Protein AF-A0A7W1RAC3-F1 (afdb_monomer_lite)

Sequence (225 aa):
MAVAISLVVLAVIAAHAQGAPVVGAPPAGDSVAPLVIEGLESGDVFGLGRSVEIRGHVEHGAISFGGDVIVVGRVEGDVATIGGSVIQREGSFIGGDVIVIGGAYHHGKRAPGRNPSSTTLMIAGYEQELREVMRDPSTLLTPRWSLLYVGMRILAVLFWFIVSLALTAATPGAVSRAAARLQLTNVRVAVIGFLSAIVVAFGVPLSLRVLPTMVSVLVVITAVL

pLDDT: mean 76.57, std 17.25, range [30.05, 96.31]

Structure (mmCIF, N/CA/C/O backbone):
data_AF-A0A7W1RAC3-F1
#
_entry.id   AF-A0A7W1RAC3-F1
#
loop_
_atom_site.group_PDB
_atom_site.id
_atom_site.type_symbol
_atom_site.label_atom_id
_atom_site.label_alt_id
_atom_site.label_comp_id
_atom_site.label_asym_id
_atom_site.label_entity_id
_atom_site.label_seq_id
_atom_site.pdbx_PDB_ins_code
_atom_site.Cartn_x
_atom_site.Cartn_y
_atom_site.Cartn_z
_atom_site.occupancy
_atom_site.B_iso_or_equiv
_atom_site.auth_seq_id
_atom_site.auth_comp_id
_atom_site.auth_asym_id
_atom_site.auth_atom_id
_atom_site.pdbx_PDB_model_num
ATOM 1 N N . MET A 1 1 ? 17.098 17.388 -37.884 1.00 41.28 1 MET A N 1
ATOM 2 C CA . MET A 1 1 ? 15.774 16.938 -38.375 1.00 41.28 1 MET A CA 1
ATOM 3 C C . MET A 1 1 ? 15.249 15.719 -37.610 1.00 41.28 1 MET A C 1
ATOM 5 O O . MET A 1 1 ? 14.170 15.819 -37.053 1.00 41.28 1 MET A O 1
ATOM 9 N N . ALA A 1 2 ? 16.012 14.625 -37.470 1.00 36.56 2 ALA A N 1
ATOM 10 C CA . ALA A 1 2 ? 15.581 13.432 -36.715 1.00 36.56 2 ALA A CA 1
ATOM 11 C C . ALA A 1 2 ? 15.277 13.687 -35.220 1.00 36.56 2 ALA A C 1
ATOM 13 O O . ALA A 1 2 ? 14.277 13.199 -34.711 1.00 36.56 2 ALA A O 1
ATOM 14 N N . VAL A 1 3 ? 16.071 14.523 -34.539 1.00 44.12 3 VAL A N 1
ATOM 15 C CA . VAL A 1 3 ? 15.837 14.896 -33.124 1.00 44.12 3 VAL A CA 1
ATOM 16 C C . VAL A 1 3 ? 14.529 15.675 -32.942 1.00 44.12 3 VAL A C 1
ATOM 18 O O . VAL A 1 3 ? 13.805 15.451 -31.978 1.00 44.12 3 VAL A O 1
ATOM 21 N N . ALA A 1 4 ? 14.190 16.543 -33.899 1.00 33.84 4 ALA A N 1
ATOM 22 C CA . ALA A 1 4 ? 12.943 17.304 -33.874 1.00 33.84 4 ALA A CA 1
ATOM 23 C C . ALA A 1 4 ? 11.725 16.392 -34.091 1.00 33.84 4 ALA A C 1
ATOM 25 O O . ALA A 1 4 ? 10.717 16.554 -33.417 1.00 33.84 4 ALA A O 1
ATOM 26 N N . ILE A 1 5 ? 11.841 15.387 -34.965 1.00 45.09 5 ILE A N 1
ATOM 27 C CA . ILE A 1 5 ? 10.775 14.404 -35.204 1.00 45.09 5 ILE A CA 1
ATOM 28 C C . ILE A 1 5 ? 10.587 13.498 -33.976 1.00 45.09 5 ILE A C 1
ATOM 30 O O . ILE A 1 5 ? 9.452 13.277 -33.565 1.00 45.09 5 ILE A O 1
ATOM 34 N N . SER A 1 6 ? 11.667 13.050 -33.326 1.00 41.75 6 SER A N 1
ATOM 35 C CA . SER A 1 6 ? 11.572 12.280 -32.075 1.00 41.75 6 SER A CA 1
ATOM 36 C C . SER A 1 6 ? 10.957 13.085 -30.926 1.00 41.75 6 SER A C 1
ATOM 38 O O . SER A 1 6 ? 10.161 12.536 -30.172 1.00 41.75 6 SER A O 1
ATOM 40 N N . LEU A 1 7 ? 11.264 14.384 -30.811 1.00 46.06 7 LEU A N 1
ATOM 41 C CA . LEU A 1 7 ? 10.634 15.275 -29.826 1.00 46.06 7 LEU A CA 1
ATOM 42 C C . LEU A 1 7 ? 9.144 15.494 -30.108 1.00 46.06 7 LEU A C 1
ATOM 44 O O . LEU A 1 7 ? 8.347 15.511 -29.175 1.00 46.06 7 LEU A O 1
ATOM 48 N N . VAL A 1 8 ? 8.755 15.607 -31.380 1.00 46.81 8 VAL A N 1
ATOM 49 C CA . VAL A 1 8 ? 7.348 15.751 -31.783 1.00 46.81 8 VAL A CA 1
ATOM 50 C C . VAL A 1 8 ? 6.562 14.466 -31.520 1.00 46.81 8 VAL A C 1
ATOM 52 O O . VAL A 1 8 ? 5.453 14.535 -31.005 1.00 46.81 8 VAL A O 1
ATOM 55 N N . VAL A 1 9 ? 7.135 13.287 -31.781 1.00 49.06 9 VAL A N 1
ATOM 56 C CA . VAL A 1 9 ? 6.484 12.003 -31.464 1.00 49.06 9 VAL A CA 1
ATOM 57 C C . VAL A 1 9 ? 6.344 11.815 -29.949 1.00 49.06 9 VAL A C 1
ATOM 59 O O . VAL A 1 9 ? 5.281 11.402 -29.488 1.00 49.06 9 VAL A O 1
ATOM 62 N N . LEU A 1 10 ? 7.357 12.195 -29.161 1.00 46.56 10 LEU A N 1
ATOM 63 C CA . LEU A 1 10 ? 7.271 12.182 -27.696 1.00 46.56 10 LEU A CA 1
ATOM 64 C C . LEU A 1 10 ? 6.185 13.148 -27.184 1.00 46.56 10 LEU A C 1
ATOM 66 O O . LEU A 1 10 ? 5.427 12.802 -26.281 1.00 46.56 10 LEU A O 1
ATOM 70 N N . ALA A 1 11 ? 6.072 14.331 -27.796 1.00 45.25 11 ALA A N 1
ATOM 71 C CA . ALA A 1 11 ? 5.064 15.332 -27.456 1.00 45.25 11 ALA A CA 1
ATOM 72 C C . ALA A 1 11 ? 3.639 14.900 -27.841 1.00 45.25 11 ALA A C 1
ATOM 74 O O . ALA A 1 11 ? 2.708 15.161 -27.087 1.00 45.25 11 ALA A O 1
ATOM 75 N N . VAL A 1 12 ? 3.453 14.201 -28.965 1.00 49.72 12 VAL A N 1
ATOM 76 C CA . VAL A 1 12 ? 2.140 13.683 -29.396 1.00 49.72 12 VAL A CA 1
ATOM 77 C C . VAL A 1 12 ? 1.684 12.516 -28.515 1.00 49.72 12 VAL A C 1
ATOM 79 O O . VAL A 1 12 ? 0.514 12.458 -28.147 1.00 49.72 12 VAL A O 1
ATOM 82 N N . ILE A 1 13 ? 2.598 11.633 -28.096 1.00 53.19 13 ILE A N 1
ATOM 83 C CA . ILE A 1 13 ? 2.292 10.569 -27.123 1.00 53.19 13 ILE A CA 1
ATOM 84 C C . ILE A 1 13 ? 1.941 11.180 -25.757 1.00 53.19 13 ILE A C 1
ATOM 86 O O . ILE A 1 13 ? 0.960 10.771 -25.137 1.00 53.19 13 ILE A O 1
ATOM 90 N N . ALA A 1 14 ? 2.679 12.206 -25.317 1.00 45.00 14 ALA A N 1
ATOM 91 C CA . ALA A 1 14 ? 2.365 12.941 -24.094 1.00 45.00 14 ALA A CA 1
ATOM 92 C C . ALA A 1 14 ? 1.013 13.674 -24.183 1.00 45.00 14 ALA A C 1
ATOM 94 O O . ALA A 1 14 ? 0.260 13.662 -23.215 1.00 45.00 14 ALA A O 1
ATOM 95 N N . ALA A 1 15 ? 0.670 14.256 -25.336 1.00 41.03 15 ALA A N 1
ATOM 96 C CA . ALA A 1 15 ? -0.596 14.955 -25.555 1.00 41.03 15 ALA A CA 1
ATOM 97 C C . ALA A 1 15 ? -1.799 14.001 -25.674 1.00 41.03 15 ALA A C 1
ATOM 99 O O . ALA A 1 15 ? -2.894 14.334 -25.230 1.00 41.03 15 ALA A O 1
ATOM 100 N N . HIS A 1 16 ? -1.623 12.795 -26.221 1.00 44.03 16 HIS A N 1
ATOM 101 C CA . HIS A 1 16 ? -2.683 11.779 -26.246 1.00 44.03 16 HIS A CA 1
ATOM 102 C C . HIS A 1 16 ? -2.891 11.085 -24.894 1.00 44.03 16 HIS A C 1
ATOM 104 O O . HIS A 1 16 ? -3.993 10.615 -24.624 1.00 44.03 16 HIS A O 1
ATOM 110 N N . ALA A 1 17 ? -1.893 11.097 -24.006 1.00 40.22 17 ALA A N 1
ATOM 111 C CA . ALA A 1 17 ? -2.070 10.707 -22.606 1.00 40.22 17 ALA A CA 1
ATOM 112 C C . ALA A 1 17 ? -2.798 11.777 -21.757 1.00 40.22 17 ALA A C 1
ATOM 114 O O . ALA A 1 17 ? -3.256 11.472 -20.661 1.00 40.22 17 ALA A O 1
ATOM 115 N N . GLN A 1 18 ? -2.935 13.016 -22.254 1.00 40.88 18 GLN A N 1
ATOM 116 C CA . GLN A 1 18 ? -3.565 14.150 -21.551 1.00 40.88 18 GLN A CA 1
ATOM 117 C C . GLN A 1 18 ? -5.089 14.258 -21.767 1.00 40.88 18 GLN A C 1
ATOM 119 O O . GLN A 1 18 ? -5.714 15.226 -21.341 1.00 40.88 18 GLN A O 1
ATOM 124 N N . GLY A 1 19 ? -5.719 13.268 -22.402 1.00 30.05 19 GLY A N 1
ATOM 125 C CA . GLY A 1 19 ? -7.145 13.273 -22.743 1.00 30.05 19 GLY A CA 1
ATOM 126 C C . GLY A 1 19 ? -8.114 12.878 -21.623 1.00 30.05 19 GLY A C 1
ATOM 127 O O . GLY A 1 19 ? -9.149 12.292 -21.927 1.00 30.05 19 GLY A O 1
ATOM 128 N N . ALA A 1 20 ? -7.817 13.162 -20.355 1.00 31.88 20 ALA A N 1
ATOM 129 C CA . ALA A 1 20 ? -8.815 13.081 -19.290 1.00 31.88 20 ALA A CA 1
ATOM 130 C C . ALA A 1 20 ? -8.660 14.293 -18.360 1.00 31.88 20 ALA A C 1
ATOM 132 O O . ALA A 1 20 ? -7.638 14.407 -17.679 1.00 31.88 20 ALA A O 1
ATOM 133 N N . PRO A 1 21 ? -9.634 15.220 -18.324 1.00 30.06 21 PRO A N 1
ATOM 134 C CA . PRO A 1 21 ? -9.617 16.289 -17.346 1.00 30.06 21 PRO A CA 1
ATOM 135 C C . PRO A 1 21 ? -9.780 15.645 -15.970 1.00 30.06 21 PRO A C 1
ATOM 137 O O . PRO A 1 21 ? -10.838 15.104 -15.649 1.00 30.06 21 PRO A O 1
ATOM 140 N N . VAL A 1 22 ? -8.729 15.699 -15.150 1.00 41.06 22 VAL A N 1
ATOM 141 C CA . VAL A 1 22 ? -8.849 15.462 -13.711 1.00 41.06 22 VAL A CA 1
ATOM 142 C C . VAL A 1 22 ? -9.600 16.667 -13.158 1.00 41.06 22 VAL A C 1
ATOM 144 O O . VAL A 1 22 ? -9.018 17.663 -12.733 1.00 41.06 22 VAL A O 1
ATOM 147 N N . VAL A 1 23 ? -10.928 16.600 -13.260 1.00 34.97 23 VAL A N 1
ATOM 148 C CA . VAL A 1 23 ? -11.839 17.367 -12.417 1.00 34.97 23 VAL A CA 1
ATOM 149 C C . VAL A 1 23 ? -11.353 17.132 -10.997 1.00 34.97 23 VAL A C 1
ATOM 151 O O . VAL A 1 23 ? -11.233 15.978 -10.587 1.00 34.97 23 VAL A O 1
ATOM 154 N N . GLY A 1 24 ? -10.991 18.210 -10.298 1.00 37.38 24 GLY A N 1
ATOM 155 C CA . GLY A 1 24 ? -10.531 18.141 -8.919 1.00 37.38 24 GLY A CA 1
ATOM 156 C C . GLY A 1 24 ? -11.479 17.257 -8.123 1.00 37.38 24 GLY A C 1
ATOM 157 O O . GLY A 1 24 ? -12.641 17.613 -7.927 1.00 37.38 24 GLY A O 1
ATOM 158 N N . ALA A 1 25 ? -10.991 16.078 -7.738 1.00 35.12 25 ALA A N 1
ATOM 159 C CA . ALA A 1 25 ? -11.719 15.211 -6.842 1.00 35.12 25 ALA A CA 1
ATOM 160 C C . ALA A 1 25 ? -11.952 16.021 -5.558 1.00 35.12 25 ALA A C 1
ATOM 162 O O . ALA A 1 25 ? -10.992 16.590 -5.022 1.00 35.12 25 ALA A O 1
ATOM 163 N N . PRO A 1 26 ? -13.201 16.129 -5.075 1.00 33.72 26 PRO A N 1
ATOM 164 C CA . PRO A 1 26 ? -13.456 16.658 -3.746 1.00 33.72 26 PRO A CA 1
ATOM 165 C C . PRO A 1 26 ? -12.594 15.884 -2.740 1.00 33.72 26 PRO A C 1
ATOM 167 O O . PRO A 1 26 ? -12.278 14.719 -3.004 1.00 33.72 26 PRO A O 1
ATOM 170 N N . PRO A 1 27 ? -12.217 16.479 -1.595 1.00 38.72 27 PRO A N 1
ATOM 171 C CA . PRO A 1 27 ? -11.563 15.723 -0.534 1.00 38.72 27 PRO A CA 1
ATOM 172 C C . PRO A 1 27 ? -12.410 14.477 -0.261 1.00 38.72 27 PRO A C 1
ATOM 174 O O . PRO A 1 27 ? -13.573 14.601 0.118 1.00 38.72 27 PRO A O 1
ATOM 177 N N . ALA A 1 28 ? -11.861 13.292 -0.541 1.00 43.78 28 ALA A N 1
ATOM 178 C CA . ALA A 1 28 ? -12.559 12.018 -0.413 1.00 43.78 28 ALA A CA 1
ATOM 179 C C . ALA A 1 28 ? -12.687 11.644 1.074 1.00 43.78 28 ALA A C 1
ATOM 181 O O . ALA A 1 28 ? -12.043 10.722 1.576 1.00 43.78 28 ALA A O 1
ATOM 182 N N . GLY A 1 29 ? -13.493 12.425 1.789 1.00 46.75 29 GLY A N 1
ATOM 183 C CA . GLY A 1 29 ? -14.220 11.979 2.962 1.00 46.75 29 GLY A CA 1
ATOM 184 C C . GLY A 1 29 ? -15.492 11.252 2.517 1.00 46.75 29 GLY A C 1
ATOM 185 O O . GLY A 1 29 ? -16.150 11.662 1.564 1.00 46.75 29 GLY A O 1
ATOM 186 N N . ASP A 1 30 ? -15.825 10.176 3.224 1.00 51.09 30 ASP A N 1
ATOM 187 C CA . ASP A 1 30 ? -17.203 9.709 3.437 1.00 51.09 30 ASP A CA 1
ATOM 188 C C . ASP A 1 30 ? -18.009 9.056 2.293 1.00 51.09 30 ASP A C 1
ATOM 190 O O . ASP A 1 30 ? -19.234 9.003 2.380 1.00 51.09 30 ASP A O 1
ATOM 194 N N . SER A 1 31 ? -17.408 8.480 1.246 1.00 54.09 31 SER A N 1
ATOM 195 C CA . SER A 1 31 ? -18.207 7.859 0.164 1.00 54.09 31 SER A CA 1
ATOM 196 C C . SER A 1 31 ? -18.603 6.385 0.366 1.00 54.09 31 SER A C 1
ATOM 198 O O . SER A 1 31 ? -19.447 5.887 -0.381 1.00 54.09 31 SER A O 1
ATOM 200 N N . VAL A 1 32 ? -18.071 5.679 1.372 1.00 65.75 32 VAL A N 1
ATOM 201 C CA . VAL A 1 32 ? -18.482 4.298 1.699 1.00 65.75 32 VAL A CA 1
ATOM 202 C C . VAL A 1 32 ? -18.981 4.240 3.136 1.00 65.75 32 VAL A C 1
ATOM 204 O O . VAL A 1 32 ? -18.243 4.561 4.066 1.00 65.75 32 VAL A O 1
ATOM 207 N N . ALA A 1 33 ? -20.238 3.822 3.309 1.00 78.62 33 ALA A N 1
ATOM 208 C CA . ALA A 1 33 ? -20.842 3.683 4.627 1.00 78.62 33 ALA A CA 1
ATOM 209 C C . ALA A 1 33 ? -20.012 2.725 5.507 1.00 78.62 33 ALA A C 1
ATOM 211 O O . ALA A 1 33 ? -19.578 1.671 5.019 1.00 78.62 33 ALA A O 1
ATOM 212 N N . PRO A 1 34 ? -19.785 3.074 6.786 1.00 82.56 34 PRO A N 1
ATOM 213 C CA . PRO A 1 34 ? -19.039 2.221 7.696 1.00 82.56 34 PRO A CA 1
ATOM 214 C C . PRO A 1 34 ? -19.756 0.880 7.889 1.00 82.56 34 PRO A C 1
ATOM 216 O O . PRO A 1 34 ? -20.985 0.803 7.883 1.00 82.56 34 PRO A O 1
ATOM 219 N N . LEU A 1 35 ? -18.980 -0.189 8.067 1.00 86.44 35 LEU A N 1
ATOM 220 C CA . LEU A 1 35 ? -19.503 -1.479 8.504 1.00 86.44 35 LEU A CA 1
ATOM 221 C C . LEU A 1 35 ? -19.881 -1.361 9.982 1.00 86.44 35 LEU A C 1
ATOM 223 O O . LEU A 1 35 ? -18.994 -1.286 10.829 1.00 86.44 35 LEU A O 1
ATOM 227 N N . VAL A 1 36 ? -21.179 -1.319 10.281 1.00 91.06 36 VAL A N 1
ATOM 228 C CA . VAL A 1 36 ? -21.678 -1.157 11.652 1.00 91.06 36 VAL A CA 1
ATOM 229 C C . VAL A 1 36 ? -21.997 -2.519 12.267 1.00 91.06 36 VAL A C 1
ATOM 231 O O . VAL A 1 36 ? -22.795 -3.275 11.718 1.00 91.06 36 VAL A O 1
ATOM 234 N N . ILE A 1 37 ? -21.404 -2.804 13.426 1.00 91.25 37 ILE A N 1
ATOM 235 C CA . ILE A 1 37 ? -21.670 -3.995 14.238 1.00 91.25 37 ILE A CA 1
ATOM 236 C C . ILE A 1 37 ? -22.464 -3.580 15.478 1.00 91.25 37 ILE A C 1
ATOM 238 O O . ILE A 1 37 ? -21.917 -2.950 16.385 1.00 91.25 37 ILE A O 1
ATOM 242 N N . GLU A 1 38 ? -23.756 -3.911 15.527 1.00 87.75 38 GLU A N 1
ATOM 243 C CA . GLU A 1 38 ? -24.643 -3.528 16.643 1.00 87.75 38 GLU A CA 1
ATOM 244 C C . GLU A 1 38 ? -24.829 -4.629 17.701 1.00 87.75 38 GLU A C 1
ATOM 246 O O . GLU A 1 38 ? -25.167 -4.322 18.843 1.00 87.75 38 GLU A O 1
ATOM 251 N N . GLY A 1 39 ? -24.592 -5.896 17.344 1.00 84.81 39 GLY A N 1
ATOM 252 C CA . GLY A 1 39 ? -24.858 -7.066 18.188 1.00 84.81 39 GLY A CA 1
ATOM 253 C C . GLY A 1 39 ? -23.619 -7.704 18.822 1.00 84.81 39 GLY A C 1
ATOM 254 O O . GLY A 1 39 ? -22.560 -7.086 18.925 1.00 84.81 39 GLY A O 1
ATOM 255 N N . LEU A 1 40 ? -23.785 -8.952 19.266 1.00 83.19 40 LEU A N 1
ATOM 256 C CA . LEU A 1 40 ? -22.687 -9.817 19.691 1.00 83.19 40 LEU A CA 1
ATOM 257 C C . LEU A 1 40 ? -22.096 -10.514 18.461 1.00 83.19 40 LEU A C 1
ATOM 259 O O . LEU A 1 40 ? -22.806 -11.260 17.791 1.00 83.19 40 LEU A O 1
ATOM 263 N N . GLU A 1 41 ? -20.813 -10.294 18.204 1.00 89.06 41 GLU A N 1
ATOM 264 C CA . GLU A 1 41 ? -20.040 -11.005 17.189 1.00 89.06 41 GLU A CA 1
ATOM 265 C C . GLU A 1 41 ? -18.979 -11.870 17.867 1.00 89.06 41 GLU A C 1
ATOM 267 O O . GLU A 1 41 ? -18.079 -11.374 18.550 1.00 89.06 41 GLU A O 1
ATOM 272 N N . SER A 1 42 ? -19.083 -13.182 17.661 1.00 84.50 42 SER A N 1
ATOM 273 C CA . SER A 1 42 ? -18.136 -14.160 18.207 1.00 84.50 42 SER A CA 1
ATOM 274 C C . SER A 1 42 ? -16.870 -14.315 17.363 1.00 84.50 42 SER A C 1
ATOM 276 O O . SER A 1 42 ? -15.995 -15.085 17.734 1.00 84.50 42 SER A O 1
ATOM 278 N N . GLY A 1 43 ? -16.758 -13.632 16.222 1.00 86.94 43 GLY A N 1
ATOM 279 C CA . GLY A 1 43 ? -15.607 -13.715 15.318 1.00 86.94 43 GLY A CA 1
ATOM 280 C C . GLY A 1 43 ? -14.835 -12.403 15.187 1.00 86.94 43 GLY A C 1
ATOM 281 O O . GLY A 1 43 ? -15.200 -11.385 15.773 1.00 86.94 43 GLY A O 1
ATOM 282 N N . ASP A 1 44 ? -13.775 -12.439 14.380 1.00 88.56 44 ASP A N 1
ATOM 283 C CA . ASP A 1 44 ? -13.024 -11.248 13.986 1.00 88.56 44 ASP A CA 1
ATOM 284 C C . ASP A 1 44 ? -13.802 -10.411 12.960 1.00 88.56 44 ASP A C 1
ATOM 286 O O . ASP A 1 44 ? -14.371 -10.933 11.995 1.00 88.56 44 ASP A O 1
ATOM 290 N N . VAL A 1 45 ? -13.776 -9.090 13.130 1.00 90.50 45 VAL A N 1
ATOM 291 C CA . VAL A 1 45 ? -14.429 -8.142 12.220 1.00 90.50 45 VAL A CA 1
ATOM 292 C C . VAL A 1 45 ? -13.404 -7.547 11.256 1.00 90.50 45 VAL A C 1
ATOM 294 O O . VAL A 1 45 ? -12.429 -6.931 11.680 1.00 90.50 45 VAL A O 1
ATOM 297 N N . PHE A 1 46 ? -13.652 -7.667 9.949 1.00 90.56 46 PHE A N 1
ATOM 298 C CA . PHE A 1 46 ? -12.746 -7.176 8.904 1.00 90.56 46 PHE A CA 1
ATOM 299 C C . PHE A 1 46 ? -13.406 -6.108 8.020 1.00 90.56 46 PHE A C 1
ATOM 301 O O . PHE A 1 46 ? -14.416 -6.358 7.359 1.00 90.56 46 PHE A O 1
ATOM 308 N N . GLY A 1 47 ? -12.793 -4.924 7.951 1.00 86.44 47 GLY A N 1
ATOM 309 C CA . GLY A 1 47 ? -13.116 -3.863 6.995 1.00 86.44 47 GLY A CA 1
ATOM 310 C C . GLY A 1 47 ? -12.053 -3.756 5.904 1.00 86.44 47 GLY A C 1
ATOM 311 O O . GLY A 1 47 ? -10.876 -3.590 6.201 1.00 86.44 47 GLY A O 1
ATOM 312 N N . LEU A 1 48 ? -12.448 -3.829 4.631 1.00 84.31 48 LEU A N 1
ATOM 313 C CA . LEU A 1 48 ? -11.557 -3.599 3.488 1.00 84.31 48 LEU A CA 1
ATOM 314 C C . LEU A 1 48 ? -12.071 -2.405 2.681 1.00 84.31 48 LEU A C 1
ATOM 316 O O . LEU A 1 48 ? -13.210 -2.432 2.211 1.00 84.31 48 LEU A O 1
ATOM 320 N N . GLY A 1 49 ? -11.256 -1.356 2.557 1.00 79.31 49 GLY A N 1
ATOM 321 C CA . GLY A 1 49 ? -11.580 -0.121 1.834 1.00 79.31 49 GLY A CA 1
ATOM 322 C C . GLY A 1 49 ? -12.674 0.740 2.481 1.00 79.31 49 GLY A C 1
ATOM 323 O O . GLY A 1 49 ? -13.145 1.694 1.867 1.00 79.31 49 GLY A O 1
ATOM 324 N N . ARG A 1 50 ? -13.107 0.410 3.705 1.00 86.31 50 ARG A N 1
ATOM 325 C CA . ARG A 1 50 ? -14.161 1.114 4.452 1.00 86.31 50 ARG A CA 1
ATOM 326 C C . ARG A 1 50 ? -13.908 1.051 5.949 1.00 86.31 50 ARG A C 1
ATOM 328 O O . ARG A 1 50 ? -13.279 0.111 6.422 1.00 86.31 50 ARG A O 1
ATOM 335 N N . SER A 1 51 ? -14.431 2.030 6.677 1.00 91.25 51 SER A N 1
ATOM 336 C CA . SER A 1 51 ? -14.341 2.079 8.137 1.00 91.25 51 SER A CA 1
ATOM 337 C C . SER A 1 51 ? -15.237 1.024 8.803 1.00 91.25 51 SER A C 1
ATOM 339 O O . SER A 1 51 ? -16.255 0.619 8.239 1.00 91.25 51 SER A O 1
ATOM 341 N N . VAL A 1 52 ? -14.874 0.602 10.012 1.00 93.19 52 VAL A N 1
ATOM 342 C CA . VAL A 1 52 ? -15.631 -0.331 10.861 1.00 93.19 52 VAL A CA 1
ATOM 343 C C . VAL A 1 52 ? -16.094 0.416 12.108 1.00 93.19 52 VAL A C 1
ATOM 345 O O . VAL A 1 52 ? -15.280 1.033 12.787 1.00 93.19 52 VAL A O 1
ATOM 348 N N . GLU A 1 53 ? -17.384 0.367 12.427 1.00 95.31 53 GLU A N 1
ATOM 349 C CA . GLU A 1 53 ? -17.961 0.957 13.638 1.00 95.31 53 GLU A CA 1
ATOM 350 C C . GLU A 1 53 ? -18.558 -0.141 14.525 1.00 95.31 53 GLU A C 1
ATOM 352 O O . GLU A 1 53 ? -19.492 -0.836 14.137 1.00 95.31 53 GLU A O 1
ATOM 357 N N . ILE A 1 54 ? -18.039 -0.291 15.740 1.00 95.44 54 ILE A N 1
ATOM 358 C CA . ILE A 1 54 ? -18.441 -1.339 16.682 1.00 95.44 54 ILE A CA 1
ATOM 359 C C . ILE A 1 54 ? -19.278 -0.706 17.785 1.00 95.44 54 ILE A C 1
ATOM 361 O O . ILE A 1 54 ? -18.743 -0.035 18.669 1.00 95.44 54 ILE A O 1
ATOM 365 N N . ARG A 1 55 ? -20.592 -0.918 17.745 1.00 94.56 55 ARG A N 1
ATOM 366 C CA . ARG A 1 55 ? -21.553 -0.471 18.766 1.00 94.56 55 ARG A CA 1
ATOM 367 C C . ARG A 1 55 ? -21.892 -1.560 19.780 1.00 94.56 55 ARG A C 1
ATOM 369 O O . ARG A 1 55 ? -22.207 -1.231 20.919 1.00 94.56 55 ARG A O 1
ATOM 376 N N . GLY A 1 56 ? -21.807 -2.822 19.366 1.00 91.81 56 GLY A N 1
ATOM 377 C CA . GLY A 1 56 ? -22.090 -3.996 20.188 1.00 91.81 56 GLY A CA 1
ATOM 378 C C . GLY A 1 56 ? -20.865 -4.574 20.905 1.00 91.81 56 GLY A C 1
ATOM 379 O O . GLY A 1 56 ? -20.022 -3.837 21.427 1.00 91.81 56 GLY A O 1
ATOM 380 N N . HIS A 1 57 ? -20.783 -5.904 20.948 1.00 93.69 57 HIS A N 1
ATOM 381 C CA . HIS A 1 57 ? -19.706 -6.658 21.591 1.00 93.69 57 HIS A CA 1
ATOM 382 C C . HIS A 1 57 ? -18.996 -7.552 20.572 1.00 93.69 57 HIS A C 1
ATOM 384 O O . HIS A 1 57 ? -19.658 -8.302 19.863 1.00 93.69 57 HIS A O 1
ATOM 390 N N . VAL A 1 58 ? -17.668 -7.496 20.524 1.00 94.81 58 VAL A N 1
ATOM 391 C CA . VAL A 1 58 ? -16.823 -8.347 19.674 1.00 94.81 58 VAL A CA 1
ATOM 392 C C . VAL A 1 58 ? -15.888 -9.148 20.576 1.00 94.81 58 VAL A C 1
ATOM 394 O O . VAL A 1 58 ? -15.103 -8.560 21.320 1.00 94.81 58 VAL A O 1
ATOM 397 N N . GLU A 1 59 ? -15.982 -10.476 20.527 1.00 92.44 59 GLU A N 1
ATOM 398 C CA . GLU A 1 59 ? -15.220 -11.368 21.421 1.00 92.44 59 GLU A CA 1
ATOM 399 C C . GLU A 1 59 ? -13.742 -11.502 21.028 1.00 92.44 59 GLU A C 1
ATOM 401 O O . GLU A 1 59 ? -12.890 -11.710 21.888 1.00 92.44 59 GLU A O 1
ATOM 406 N N . HIS A 1 60 ? -13.431 -11.383 19.738 1.00 91.50 60 HIS A N 1
ATOM 407 C CA . HIS A 1 60 ? -12.063 -11.476 19.230 1.00 91.50 60 HIS A CA 1
ATOM 408 C C . HIS A 1 60 ? -11.549 -10.081 18.869 1.00 91.50 60 HIS A C 1
ATOM 410 O O . HIS A 1 60 ? -11.527 -9.205 19.728 1.00 91.50 60 HIS A O 1
ATOM 416 N N . GLY A 1 61 ? -11.129 -9.838 17.632 1.00 91.56 61 GLY A N 1
ATOM 417 C CA . GLY A 1 61 ? -10.564 -8.563 17.217 1.00 91.56 61 GLY A CA 1
ATOM 418 C C . GLY A 1 61 ? -11.364 -7.842 16.143 1.00 91.56 61 GLY A C 1
ATOM 419 O O . GLY A 1 61 ? -12.350 -8.330 15.588 1.00 91.56 61 GLY A O 1
ATOM 420 N N . ALA A 1 62 ? -10.895 -6.645 15.817 1.00 94.12 62 ALA A N 1
ATOM 421 C CA . ALA A 1 62 ? -11.374 -5.894 14.672 1.00 94.12 62 ALA A CA 1
ATOM 422 C C . ALA A 1 62 ? -10.212 -5.261 13.918 1.00 94.12 62 ALA A C 1
ATOM 424 O O . ALA A 1 62 ? -9.347 -4.612 14.506 1.00 94.12 62 ALA A O 1
ATOM 425 N N . ILE A 1 63 ? -10.215 -5.401 12.598 1.00 94.00 63 ILE A N 1
ATOM 426 C CA . ILE A 1 63 ? -9.201 -4.814 11.731 1.00 94.00 63 ILE A CA 1
ATOM 427 C C . ILE A 1 63 ? -9.829 -4.102 10.540 1.00 94.00 63 ILE A C 1
ATOM 429 O O . ILE A 1 63 ? -10.788 -4.581 9.935 1.00 94.00 63 ILE A O 1
ATOM 433 N N . SER A 1 64 ? -9.264 -2.952 10.183 1.00 91.44 64 SER A N 1
ATOM 434 C CA . SER A 1 64 ? -9.665 -2.199 8.997 1.00 91.44 64 SER A CA 1
ATOM 435 C C . SER A 1 64 ? -8.468 -1.825 8.122 1.00 91.44 64 SER A C 1
ATOM 437 O O . SER A 1 64 ? -7.487 -1.252 8.591 1.00 91.44 64 SER A O 1
ATOM 439 N N . PHE A 1 65 ? -8.567 -2.109 6.827 1.00 88.62 65 PHE A N 1
ATOM 440 C CA . PHE A 1 65 ? -7.589 -1.745 5.806 1.00 88.62 65 PHE A CA 1
ATOM 441 C C . PHE A 1 65 ? -8.138 -0.592 4.962 1.00 88.62 65 PHE A C 1
ATOM 443 O O . PHE A 1 65 ? -9.178 -0.724 4.317 1.00 88.62 65 PHE A O 1
ATOM 450 N N . GLY A 1 66 ? -7.448 0.546 4.964 1.00 82.38 66 GLY A N 1
ATOM 451 C CA . GLY A 1 66 ? -7.871 1.768 4.283 1.00 82.38 66 GLY A CA 1
ATOM 452 C C . GLY A 1 66 ? -9.080 2.440 4.940 1.00 82.38 66 GLY A C 1
ATOM 453 O O . GLY A 1 66 ? -9.787 3.204 4.296 1.00 82.38 66 GLY A O 1
ATOM 454 N N . GLY A 1 67 ? -9.379 2.164 6.205 1.00 87.75 67 GLY A N 1
ATOM 455 C CA . GLY A 1 67 ? -10.530 2.736 6.902 1.00 87.75 67 GLY A CA 1
ATOM 456 C C . GLY A 1 67 ? -10.290 2.825 8.398 1.00 87.75 67 GLY A C 1
ATOM 457 O O . GLY A 1 67 ? -9.425 2.129 8.931 1.00 87.75 67 GLY A O 1
ATOM 458 N N . ASP A 1 68 ? -11.073 3.649 9.076 1.00 92.69 68 ASP A N 1
ATOM 459 C CA . ASP A 1 68 ? -10.940 3.840 10.517 1.00 92.69 68 ASP A CA 1
ATOM 460 C C . ASP A 1 68 ? -11.660 2.714 11.280 1.00 92.69 68 ASP A C 1
ATOM 462 O O . ASP A 1 68 ? -12.658 2.178 10.797 1.00 92.69 68 ASP A O 1
ATOM 466 N N . VAL A 1 69 ? -11.187 2.368 12.478 1.00 95.00 69 VAL A N 1
ATOM 467 C CA . VAL A 1 69 ? -11.940 1.516 13.415 1.00 95.00 69 VAL A CA 1
ATOM 468 C C . VAL A 1 69 ? -12.485 2.390 14.534 1.00 95.00 69 VAL A C 1
ATOM 470 O O . VAL A 1 69 ? -11.726 2.979 15.300 1.00 95.00 69 VAL A O 1
ATOM 473 N N . ILE A 1 70 ? -13.805 2.487 14.634 1.00 95.50 70 ILE A N 1
ATOM 474 C CA . ILE A 1 70 ? -14.513 3.303 15.617 1.00 95.50 70 ILE A CA 1
ATOM 475 C C . ILE A 1 70 ? -15.133 2.365 16.646 1.00 95.50 70 ILE A C 1
ATOM 477 O O . ILE A 1 70 ? -16.067 1.628 16.341 1.00 95.50 70 ILE A O 1
ATOM 481 N N . VAL A 1 71 ? -14.643 2.405 17.881 1.00 96.00 71 VAL A N 1
ATOM 482 C CA . VAL A 1 71 ? -15.153 1.567 18.969 1.00 96.00 71 VAL A CA 1
ATOM 483 C C . VAL A 1 71 ? -16.072 2.403 19.852 1.00 96.00 71 VAL A C 1
ATOM 485 O O . VAL A 1 71 ? -15.636 3.355 20.495 1.00 96.00 71 VAL A O 1
ATOM 488 N N . VAL A 1 72 ? -17.356 2.059 19.860 1.00 94.81 72 VAL A N 1
ATOM 489 C CA . VAL A 1 72 ? -18.399 2.635 20.727 1.00 94.81 72 VAL A CA 1
ATOM 490 C C . VAL A 1 72 ? -18.784 1.651 21.835 1.00 94.81 72 VAL A C 1
ATOM 492 O O . VAL A 1 72 ? -19.041 2.071 22.959 1.00 94.81 72 VAL A O 1
ATOM 495 N N . GLY A 1 73 ? -18.785 0.353 21.525 1.00 93.62 73 GLY A N 1
ATOM 496 C CA . GLY A 1 73 ? -19.100 -0.736 22.444 1.00 93.62 73 GLY A CA 1
ATOM 497 C C . GLY A 1 73 ? -17.861 -1.387 23.060 1.00 93.62 73 GLY A C 1
ATOM 498 O O . GLY A 1 73 ? -17.011 -0.717 23.648 1.00 93.62 73 GLY A O 1
ATOM 499 N N . ARG A 1 74 ? -17.765 -2.713 22.962 1.00 94.75 74 ARG A N 1
ATOM 500 C CA . ARG A 1 74 ? -16.734 -3.516 23.634 1.00 94.75 74 ARG A CA 1
ATOM 501 C C . ARG A 1 74 ? -16.069 -4.479 22.656 1.00 94.75 74 ARG A C 1
ATOM 503 O O . ARG A 1 74 ? -16.760 -5.210 21.960 1.00 94.75 74 ARG A O 1
ATOM 510 N N . VAL A 1 75 ? -14.744 -4.483 22.641 1.00 96.31 75 VAL A N 1
ATOM 511 C CA . VAL A 1 75 ? -13.908 -5.441 21.910 1.00 96.31 75 VAL A CA 1
ATOM 512 C C . VAL A 1 75 ? -13.006 -6.111 22.935 1.00 96.31 75 VAL A C 1
ATOM 514 O O . VAL A 1 75 ? -12.306 -5.411 23.663 1.00 96.31 75 VAL A O 1
ATOM 517 N N . GLU A 1 76 ? -13.053 -7.432 23.057 1.00 95.50 76 GLU A N 1
ATOM 518 C CA . GLU A 1 76 ? -12.245 -8.155 24.051 1.00 95.50 76 GLU A CA 1
ATOM 519 C C . GLU A 1 76 ? -10.811 -8.418 23.565 1.00 95.50 76 GLU A C 1
ATOM 521 O O . GLU A 1 76 ? -9.884 -8.411 24.373 1.00 95.50 76 GLU A O 1
ATOM 526 N N . GLY A 1 77 ? -10.601 -8.573 22.259 1.00 93.94 77 GLY A N 1
ATOM 527 C CA . GLY A 1 77 ? -9.286 -8.751 21.645 1.00 93.94 77 GLY A CA 1
ATOM 528 C C . GLY A 1 77 ? -8.717 -7.482 21.010 1.00 93.94 77 GLY A C 1
ATOM 529 O O . GLY A 1 77 ? -8.946 -6.361 21.480 1.00 93.94 77 GLY A O 1
ATOM 530 N N . ASP A 1 78 ? -7.918 -7.681 19.961 1.00 95.12 78 ASP A N 1
ATOM 531 C CA . ASP A 1 78 ? -7.060 -6.652 19.372 1.00 95.12 78 ASP A CA 1
ATOM 532 C C . ASP A 1 78 ? -7.801 -5.771 18.361 1.00 95.12 78 ASP A C 1
ATOM 534 O O . ASP A 1 78 ? -8.673 -6.221 17.614 1.00 95.12 78 ASP A O 1
ATOM 538 N N . VAL A 1 79 ? -7.410 -4.500 18.291 1.00 96.25 79 VAL A N 1
ATOM 539 C CA . VAL A 1 79 ? -7.933 -3.545 17.312 1.00 96.25 79 VAL A CA 1
ATOM 540 C C . VAL A 1 79 ? -6.801 -3.021 16.445 1.00 96.25 79 VAL A C 1
ATOM 542 O O . VAL A 1 79 ? -5.865 -2.391 16.936 1.00 96.25 79 VAL A O 1
ATOM 545 N N . ALA A 1 80 ? -6.905 -3.232 15.136 1.00 95.00 80 ALA A N 1
ATOM 546 C CA . ALA A 1 80 ? -5.875 -2.842 14.186 1.00 95.00 80 ALA A CA 1
ATOM 547 C C . ALA A 1 80 ? -6.413 -1.992 13.027 1.00 95.00 80 ALA A C 1
ATOM 549 O O . ALA A 1 80 ? -7.533 -2.163 12.548 1.00 95.00 80 ALA A O 1
ATOM 550 N N . THR A 1 81 ? -5.591 -1.084 12.515 1.00 92.69 81 THR A N 1
ATOM 551 C CA . THR A 1 81 ? -5.873 -0.382 11.260 1.00 92.69 81 THR A CA 1
ATOM 552 C C . THR A 1 81 ? -4.607 -0.174 10.441 1.00 92.69 81 THR A C 1
ATOM 554 O O . THR A 1 81 ? -3.526 0.054 10.991 1.00 92.69 81 THR A O 1
ATOM 557 N N . ILE A 1 82 ? -4.749 -0.248 9.118 1.00 89.94 82 ILE A N 1
ATOM 558 C CA . ILE A 1 82 ? -3.699 0.089 8.156 1.00 89.94 82 ILE A CA 1
ATOM 559 C C . ILE A 1 82 ? -4.229 1.156 7.208 1.00 89.94 82 ILE A C 1
ATOM 561 O O . ILE A 1 82 ? -5.207 0.925 6.504 1.00 89.94 82 ILE A O 1
ATOM 565 N N . GLY A 1 83 ? -3.581 2.317 7.167 1.00 84.69 83 GLY A N 1
ATOM 566 C CA . GLY A 1 83 ? -4.046 3.469 6.401 1.00 84.69 83 GLY A CA 1
ATOM 567 C C . GLY A 1 83 ? -5.321 4.091 6.981 1.00 84.69 83 GLY A C 1
ATOM 568 O O . GLY A 1 83 ? -6.126 4.644 6.242 1.00 84.69 83 GLY A O 1
ATOM 569 N N . GLY A 1 84 ? -5.547 3.967 8.285 1.00 87.38 84 GLY A N 1
ATOM 570 C CA . GLY A 1 84 ? -6.718 4.481 8.990 1.00 87.38 84 GLY A CA 1
ATOM 571 C C . GLY A 1 84 ? -6.372 4.840 10.431 1.00 87.38 84 GLY A C 1
ATOM 572 O O . GLY A 1 84 ? -5.227 4.711 10.856 1.00 87.38 84 GLY A O 1
ATOM 573 N N . SER A 1 85 ? -7.356 5.324 11.178 1.00 91.69 85 SER A N 1
ATOM 574 C CA . SER A 1 85 ? -7.215 5.690 12.588 1.00 91.69 85 SER A CA 1
ATOM 575 C C . SER A 1 85 ? -8.083 4.796 13.476 1.00 91.69 85 SER A C 1
ATOM 577 O O . SER A 1 85 ? -9.148 4.340 13.063 1.00 91.69 85 SER A O 1
ATOM 579 N N . VAL A 1 86 ? -7.654 4.557 14.715 1.00 94.88 86 VAL A N 1
ATOM 580 C CA . VAL A 1 86 ? -8.490 3.893 15.730 1.00 94.88 86 VAL A CA 1
ATOM 581 C C . VAL A 1 86 ? -9.090 4.963 16.629 1.00 94.88 86 VAL A C 1
ATOM 583 O O . VAL A 1 86 ? -8.369 5.788 17.183 1.00 94.88 86 VAL A O 1
ATOM 586 N N . ILE A 1 87 ? -10.412 4.962 16.773 1.00 95.00 87 ILE A N 1
ATOM 587 C CA . ILE A 1 87 ? -11.171 5.961 17.526 1.00 95.00 87 ILE A CA 1
ATOM 588 C C . ILE A 1 87 ? -11.956 5.241 18.622 1.00 95.00 87 ILE A C 1
ATOM 590 O O . ILE A 1 87 ? -13.036 4.703 18.381 1.00 95.00 87 ILE A O 1
ATOM 594 N N . GLN A 1 88 ? -11.426 5.253 19.842 1.00 95.44 88 GLN A N 1
ATOM 595 C CA . GLN A 1 88 ? -12.096 4.729 21.027 1.00 95.44 88 GLN A CA 1
ATOM 596 C C . GLN A 1 88 ? -13.010 5.809 21.634 1.00 95.44 88 GLN A C 1
ATOM 598 O O . GLN A 1 88 ? -12.548 6.821 22.170 1.00 95.44 88 GLN A O 1
ATOM 603 N N . ARG A 1 89 ? -14.332 5.623 21.557 1.00 94.44 89 ARG A N 1
ATOM 604 C CA . ARG A 1 89 ? -15.314 6.557 22.135 1.00 94.44 89 ARG A CA 1
ATOM 605 C C . ARG A 1 89 ? -15.410 6.412 23.653 1.00 94.44 89 ARG A C 1
ATOM 607 O O . ARG A 1 89 ? -14.974 5.427 24.244 1.00 94.44 89 ARG A O 1
ATOM 614 N N . GLU A 1 90 ? -15.988 7.413 24.305 1.00 90.75 90 GLU A N 1
ATOM 615 C CA . GLU A 1 90 ? -16.191 7.378 25.755 1.00 90.75 90 GLU A CA 1
ATOM 616 C C . GLU A 1 90 ? -17.115 6.222 26.158 1.00 90.75 90 GLU A C 1
ATOM 618 O O . GLU A 1 90 ? -18.147 6.003 25.534 1.00 90.75 90 GLU A O 1
ATOM 623 N N . GLY A 1 91 ? -16.735 5.483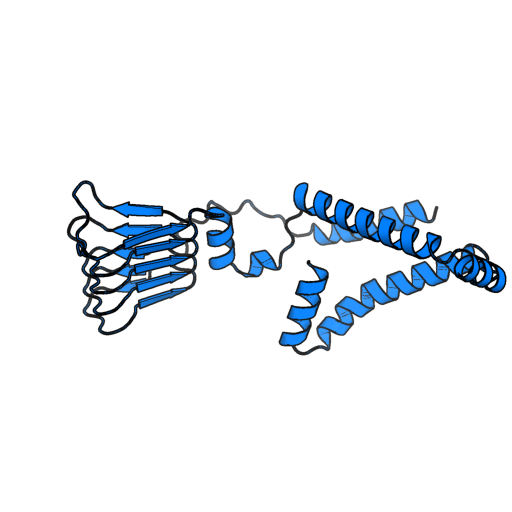 27.204 1.00 88.94 91 GLY A N 1
ATOM 624 C CA . GLY A 1 91 ? -17.489 4.321 27.691 1.00 88.94 91 GLY A CA 1
ATOM 625 C C . GLY A 1 91 ? -17.212 3.009 26.949 1.00 88.94 91 GLY A C 1
ATOM 626 O O . GLY A 1 91 ? -17.653 1.963 27.418 1.00 88.94 91 GLY A O 1
ATOM 627 N N . SER A 1 92 ? -16.451 3.046 25.854 1.00 93.44 92 SER A N 1
ATOM 628 C CA . SER A 1 92 ? -16.063 1.845 25.111 1.00 93.44 92 SER A CA 1
ATOM 629 C C . SER A 1 92 ? -14.859 1.125 25.732 1.00 93.44 92 SER A C 1
ATOM 631 O O . SER A 1 92 ? -14.077 1.728 26.477 1.00 93.44 92 SER A O 1
ATOM 633 N N . PHE A 1 93 ? -14.683 -0.159 25.414 1.00 94.56 93 PHE A N 1
ATOM 634 C CA . PHE A 1 93 ? -13.602 -0.997 25.942 1.00 94.56 93 PHE A CA 1
ATOM 635 C C . PHE A 1 93 ? -12.848 -1.732 24.829 1.00 94.56 93 PHE A C 1
ATOM 637 O O . PHE A 1 93 ? -13.483 -2.269 23.924 1.00 94.56 93 PHE A O 1
ATOM 644 N N . ILE A 1 94 ? -11.516 -1.767 24.926 1.00 95.88 94 ILE A N 1
ATOM 645 C CA . ILE A 1 94 ? -10.626 -2.572 24.078 1.00 95.88 94 ILE A CA 1
ATOM 646 C C . ILE A 1 94 ? -9.743 -3.415 25.005 1.00 95.88 94 ILE A C 1
ATOM 648 O O . ILE A 1 94 ? -8.918 -2.868 25.745 1.00 95.88 94 ILE A O 1
ATOM 652 N N . GLY A 1 95 ? -9.956 -4.728 25.007 1.00 94.12 95 GLY A N 1
ATOM 653 C CA . GLY A 1 95 ? -9.270 -5.667 25.893 1.00 94.12 95 GLY A CA 1
ATOM 654 C C . GLY A 1 95 ? -7.868 -6.049 25.422 1.00 94.12 95 GLY A C 1
ATOM 655 O O . GLY A 1 95 ? -7.002 -6.289 26.267 1.00 94.12 95 GLY A O 1
ATOM 656 N N . GLY A 1 96 ? -7.628 -6.035 24.110 1.00 94.00 96 GLY A N 1
ATOM 657 C CA . GLY A 1 96 ? -6.344 -6.360 23.500 1.00 94.00 96 GLY A CA 1
ATOM 658 C C . GLY A 1 96 ? -5.493 -5.154 23.100 1.00 94.00 96 GLY A C 1
ATOM 659 O O . GLY A 1 96 ? -5.654 -4.019 23.578 1.00 94.00 96 GLY A O 1
ATOM 660 N N . ASP A 1 97 ? -4.545 -5.424 22.213 1.00 95.12 97 ASP A N 1
ATOM 661 C CA . ASP A 1 97 ? -3.595 -4.456 21.689 1.00 95.12 97 ASP A CA 1
ATOM 662 C C . ASP A 1 97 ? -4.241 -3.529 20.657 1.00 95.12 97 ASP A C 1
ATOM 664 O O . ASP A 1 97 ? -5.200 -3.874 19.968 1.00 95.12 97 ASP A O 1
ATOM 668 N N . VAL A 1 98 ? -3.704 -2.312 20.554 1.00 95.31 98 VAL A N 1
ATOM 669 C CA . VAL A 1 98 ? -4.126 -1.338 19.544 1.00 95.31 98 VAL A CA 1
ATOM 670 C C . VAL A 1 98 ? -2.968 -1.103 18.596 1.00 95.31 98 VAL A C 1
ATOM 672 O O . VAL A 1 98 ? -1.923 -0.596 19.006 1.00 95.31 98 VAL A O 1
ATOM 675 N N . ILE A 1 99 ? -3.162 -1.456 17.329 1.00 94.50 99 ILE A N 1
ATOM 676 C CA . ILE A 1 99 ? -2.152 -1.334 16.281 1.00 94.50 99 ILE A CA 1
ATOM 677 C C . ILE A 1 99 ? -2.645 -0.330 15.244 1.00 94.50 99 ILE A C 1
ATOM 679 O O . ILE A 1 99 ? -3.661 -0.534 14.586 1.00 94.50 99 ILE A O 1
ATOM 683 N N . VAL A 1 100 ? -1.911 0.761 15.071 1.00 93.00 100 VAL A N 1
ATOM 684 C CA . VAL A 1 100 ? -2.241 1.798 14.093 1.00 93.00 100 VAL A CA 1
ATOM 685 C C . VAL A 1 100 ? -1.063 1.984 13.157 1.00 93.00 100 VAL A C 1
ATOM 687 O O . VAL A 1 100 ? 0.013 2.402 13.581 1.00 93.00 100 VAL A O 1
ATOM 690 N N . ILE A 1 101 ? -1.263 1.672 11.880 1.00 89.81 101 ILE A N 1
ATOM 691 C CA . ILE A 1 101 ? -0.268 1.875 10.829 1.00 89.81 101 ILE A CA 1
ATOM 692 C C . ILE A 1 101 ? -0.812 2.923 9.871 1.00 89.81 101 ILE A C 1
ATOM 694 O O . ILE A 1 101 ? -1.867 2.726 9.275 1.00 89.81 101 ILE A O 1
ATOM 698 N N . GLY A 1 102 ? -0.095 4.025 9.683 1.00 82.50 102 GLY A N 1
ATOM 699 C CA . GLY A 1 102 ? -0.510 5.056 8.739 1.00 82.50 102 GLY A CA 1
ATOM 700 C C . GLY A 1 102 ? -1.699 5.907 9.222 1.00 82.50 102 GLY A C 1
ATOM 701 O O . GLY A 1 102 ? -2.529 6.324 8.412 1.00 82.50 102 GLY A O 1
ATOM 702 N N . GLY A 1 103 ? -1.806 6.138 10.531 1.00 87.00 103 GLY A N 1
ATOM 703 C CA . GLY A 1 103 ? -2.812 7.010 11.130 1.00 87.00 103 GLY A CA 1
ATOM 704 C C . GLY A 1 103 ? -2.628 7.156 12.638 1.00 87.00 103 GLY A C 1
ATOM 705 O O . GLY A 1 103 ? -1.583 6.812 13.195 1.00 87.00 103 GLY A O 1
ATOM 706 N N . ALA A 1 104 ? -3.675 7.623 13.318 1.00 88.94 104 ALA A N 1
ATOM 707 C CA . ALA A 1 104 ? -3.607 7.971 14.733 1.00 88.94 104 ALA A CA 1
ATOM 708 C C . ALA A 1 104 ? -4.547 7.140 15.616 1.00 88.94 104 ALA A C 1
ATOM 710 O O . ALA A 1 104 ? -5.605 6.675 15.188 1.00 88.94 104 ALA A O 1
A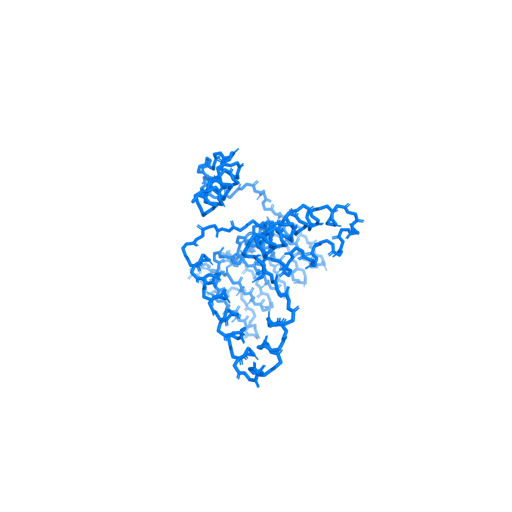TOM 711 N N . TYR A 1 105 ? -4.164 6.987 16.883 1.00 92.31 105 TYR A N 1
ATOM 712 C CA . TYR A 1 105 ? -5.046 6.484 17.926 1.00 92.31 105 TYR A CA 1
ATOM 713 C C . TYR A 1 105 ? -5.676 7.655 18.687 1.00 92.31 105 TYR A C 1
ATOM 715 O O . TYR A 1 105 ? -4.975 8.504 19.239 1.00 92.31 105 TYR A O 1
ATOM 723 N N . HIS A 1 106 ? -7.005 7.694 18.726 1.00 92.62 106 HIS A N 1
ATOM 724 C CA . HIS A 1 106 ? -7.788 8.697 19.434 1.00 92.62 106 HIS A CA 1
ATOM 725 C C . HIS A 1 106 ? -8.642 8.037 20.509 1.00 92.62 106 HIS A C 1
ATOM 727 O O . HIS A 1 106 ? -9.338 7.060 20.242 1.00 92.62 106 HIS A O 1
ATOM 733 N N . HIS A 1 107 ? -8.654 8.619 21.704 1.00 91.19 107 HIS A N 1
ATOM 734 C CA . HIS A 1 107 ? -9.575 8.243 22.770 1.00 91.19 107 HIS A CA 1
ATOM 735 C C . HIS A 1 107 ? -10.305 9.475 23.317 1.00 91.19 107 HIS A C 1
ATOM 737 O O . HIS A 1 107 ? -9.874 10.613 23.120 1.00 91.19 107 HIS A O 1
ATOM 743 N N . GLY A 1 108 ? -11.437 9.250 23.989 1.00 81.44 108 GLY A N 1
ATOM 744 C CA . GLY A 1 108 ? -12.199 10.306 24.664 1.00 81.44 108 GLY A CA 1
ATOM 745 C C . GLY A 1 108 ? -11.415 11.036 25.769 1.00 81.44 108 GLY A C 1
ATOM 746 O O . GLY A 1 108 ? -10.261 10.720 26.055 1.00 81.44 108 GLY A O 1
ATOM 747 N N . LYS A 1 109 ? -12.050 12.018 26.428 1.00 70.31 109 LYS A N 1
ATOM 748 C CA . LYS A 1 109 ? -11.374 12.897 27.410 1.00 70.31 109 LYS A CA 1
ATOM 749 C C . LYS A 1 109 ? -10.985 12.194 28.716 1.00 70.31 109 LYS A C 1
ATOM 751 O O . LYS A 1 109 ? -10.178 12.719 29.479 1.00 70.31 109 LYS A O 1
ATOM 756 N N . ARG A 1 110 ? -11.588 11.038 29.002 1.00 77.19 110 ARG A N 1
ATOM 757 C CA . ARG A 1 110 ? -11.257 10.177 30.149 1.00 77.19 110 ARG A CA 1
ATOM 758 C C . ARG A 1 110 ? -10.192 9.156 29.756 1.00 77.19 110 ARG A C 1
ATOM 760 O O . ARG A 1 110 ? -9.971 8.914 28.572 1.00 77.19 110 ARG A O 1
ATOM 767 N N . ALA A 1 111 ? -9.557 8.546 30.757 1.00 79.44 111 ALA A N 1
ATOM 768 C CA . ALA A 1 111 ? -8.637 7.438 30.522 1.00 79.44 111 ALA A CA 1
ATOM 769 C C . ALA A 1 111 ? -9.322 6.351 29.663 1.00 79.44 111 ALA A C 1
ATOM 771 O O . ALA A 1 111 ? -10.492 6.037 29.916 1.00 79.44 111 ALA A O 1
ATOM 772 N N . PRO A 1 112 ? -8.635 5.812 28.642 1.00 84.81 112 PRO A N 1
ATOM 773 C CA . PRO A 1 112 ? -9.218 4.833 27.736 1.00 84.81 112 PRO A CA 1
ATOM 774 C C . PRO A 1 112 ? -9.563 3.544 28.492 1.00 84.81 112 PRO A C 1
ATOM 776 O O . PRO A 1 112 ? -8.798 3.088 29.343 1.00 84.81 112 PRO A O 1
ATOM 779 N N . GLY A 1 113 ? -10.725 2.959 28.191 1.00 87.25 113 GLY A N 1
ATOM 780 C CA . GLY A 1 113 ? -11.152 1.689 28.774 1.00 87.25 113 GLY A CA 1
ATOM 781 C C . GLY A 1 113 ? -10.321 0.555 28.193 1.00 87.25 113 GLY A C 1
ATOM 782 O O . GLY A 1 113 ? -10.681 0.017 27.149 1.00 87.25 113 GLY A O 1
ATOM 783 N N . ARG A 1 114 ? -9.188 0.240 28.822 1.00 91.38 114 ARG A N 1
ATOM 784 C CA . ARG A 1 114 ? -8.230 -0.749 28.321 1.00 91.38 114 ARG A CA 1
ATOM 785 C C . ARG A 1 114 ? -7.736 -1.685 29.404 1.00 91.38 114 ARG A C 1
ATOM 787 O O . ARG A 1 114 ? -7.721 -1.340 30.585 1.00 91.38 114 ARG A O 1
ATOM 794 N N . ASN A 1 115 ? -7.298 -2.862 28.976 1.00 90.50 115 ASN A N 1
ATOM 795 C CA . ASN A 1 115 ? -6.592 -3.794 29.839 1.00 90.50 115 ASN A CA 1
ATOM 796 C C . ASN A 1 115 ? -5.185 -3.248 30.173 1.00 90.50 115 ASN A C 1
ATOM 798 O O . ASN A 1 115 ? -4.467 -2.855 29.250 1.00 90.50 115 ASN A O 1
ATOM 802 N N . PRO A 1 116 ? -4.747 -3.232 31.447 1.00 87.56 116 PRO A N 1
ATOM 803 C CA . PRO A 1 116 ? -3.396 -2.809 31.825 1.00 87.56 116 PRO A CA 1
ATOM 804 C C . PRO A 1 116 ? -2.258 -3.575 31.138 1.00 87.56 116 PRO A C 1
ATOM 806 O O . PRO A 1 116 ? -1.157 -3.044 31.038 1.00 87.56 116 PRO A O 1
ATOM 809 N N . SER A 1 117 ? -2.500 -4.809 30.679 1.00 89.50 117 SER A N 1
ATOM 810 C CA . SER A 1 117 ? -1.508 -5.594 29.933 1.00 89.50 117 SER A CA 1
ATOM 811 C C . SER A 1 117 ? -1.435 -5.249 28.444 1.00 89.50 117 SER A C 1
ATOM 813 O O . SER A 1 117 ? -0.576 -5.785 27.751 1.00 89.50 117 SER A O 1
ATOM 815 N N . SER A 1 118 ? -2.341 -4.406 27.941 1.00 89.88 118 SER A N 1
ATOM 816 C CA . SER A 1 118 ? -2.416 -4.079 26.519 1.00 89.88 118 SER A CA 1
ATOM 817 C C . SER A 1 118 ? -1.425 -2.991 26.111 1.00 89.88 118 SER A C 1
ATOM 819 O O . SER A 1 118 ? -1.146 -2.047 26.853 1.00 89.88 118 SER A O 1
ATOM 821 N N . THR A 1 119 ? -0.917 -3.106 24.889 1.00 91.56 119 THR A N 1
ATOM 822 C CA . THR A 1 119 ? 0.063 -2.199 24.295 1.00 91.56 119 THR A CA 1
ATOM 823 C C . THR A 1 119 ? -0.577 -1.377 23.175 1.00 91.56 119 THR A C 1
ATOM 825 O O . THR A 1 119 ? -1.564 -1.770 22.547 1.00 91.56 119 THR A O 1
ATOM 828 N N . THR A 1 120 ? -0.044 -0.177 22.935 1.00 91.19 120 THR A N 1
ATOM 829 C CA . THR A 1 120 ? -0.386 0.632 21.755 1.00 91.19 120 THR A CA 1
ATOM 830 C C . THR A 1 120 ? 0.833 0.706 20.857 1.00 91.19 120 THR A C 1
ATOM 832 O O . THR A 1 120 ? 1.851 1.271 21.256 1.00 91.19 120 THR A O 1
ATOM 835 N N . LEU A 1 121 ? 0.726 0.163 19.650 1.00 91.00 121 LEU A N 1
ATOM 836 C CA . LEU A 1 121 ? 1.739 0.294 18.618 1.00 91.00 121 LEU A CA 1
ATOM 837 C C . LEU A 1 121 ? 1.248 1.296 17.576 1.00 91.00 121 LEU A C 1
ATOM 839 O O . LEU A 1 121 ? 0.260 1.052 16.889 1.00 91.00 121 LEU A O 1
ATOM 843 N N . MET A 1 122 ? 1.949 2.421 17.451 1.00 89.31 122 MET A N 1
ATOM 844 C CA . MET A 1 122 ? 1.669 3.429 16.430 1.00 89.31 122 MET A CA 1
ATOM 845 C C . MET A 1 122 ? 2.857 3.551 15.484 1.00 89.31 122 MET A C 1
ATOM 847 O O . MET A 1 122 ? 3.964 3.893 15.899 1.00 89.31 122 MET A O 1
ATOM 851 N N . ILE A 1 123 ? 2.609 3.292 14.204 1.00 83.75 123 ILE A N 1
ATOM 852 C CA . ILE A 1 123 ? 3.571 3.450 13.118 1.00 83.75 123 ILE A CA 1
ATOM 853 C C . ILE A 1 123 ? 3.053 4.572 12.215 1.00 83.75 123 ILE A C 1
ATOM 855 O O . ILE A 1 123 ? 2.264 4.343 11.301 1.00 83.75 123 ILE A O 1
ATOM 859 N N . ALA A 1 124 ? 3.507 5.797 12.481 1.00 69.50 124 ALA A N 1
ATOM 860 C CA . ALA A 1 124 ? 3.048 7.032 11.828 1.00 69.50 124 ALA A CA 1
ATOM 861 C C . ALA A 1 124 ? 3.733 7.331 10.472 1.00 69.50 124 ALA A C 1
ATOM 863 O O . ALA A 1 124 ? 3.777 8.470 10.010 1.00 69.50 124 ALA A O 1
ATOM 864 N N . GLY A 1 125 ? 4.345 6.332 9.833 1.00 67.56 125 GLY A N 1
ATOM 865 C CA . GLY A 1 125 ? 5.025 6.522 8.550 1.00 67.56 125 GLY A CA 1
ATOM 866 C C . GLY A 1 125 ? 4.042 6.505 7.380 1.00 67.56 125 GLY A C 1
ATOM 867 O O . GLY A 1 125 ? 3.287 5.544 7.250 1.00 67.56 125 GLY A O 1
ATOM 868 N N . TYR A 1 126 ? 4.112 7.515 6.505 1.00 64.81 126 TYR A N 1
ATOM 869 C CA . TYR A 1 126 ? 3.386 7.568 5.225 1.00 64.81 126 TYR A CA 1
ATOM 870 C C . TYR A 1 126 ? 1.857 7.464 5.368 1.00 64.81 126 TYR A C 1
ATOM 872 O O . TYR A 1 126 ? 1.207 6.768 4.597 1.00 64.81 126 TYR A O 1
ATOM 880 N N . GLU A 1 127 ? 1.273 8.101 6.390 1.00 66.19 127 GLU A N 1
ATOM 881 C CA . GLU A 1 127 ? -0.147 7.937 6.742 1.00 66.19 127 GLU A CA 1
ATOM 882 C C . GLU A 1 127 ? -1.100 8.219 5.583 1.00 66.19 127 GLU A C 1
ATOM 884 O O . GLU A 1 127 ? -1.996 7.425 5.291 1.00 66.19 127 GLU A O 1
ATOM 889 N N . GLN A 1 128 ? -0.878 9.338 4.897 1.00 65.94 128 GLN A N 1
ATOM 890 C CA . GLN A 1 128 ? -1.734 9.783 3.809 1.00 65.94 128 GLN A CA 1
ATOM 891 C C . GLN A 1 128 ? -1.559 8.881 2.582 1.00 65.94 128 GLN A C 1
ATOM 893 O O . GLN A 1 128 ? -2.545 8.467 1.975 1.00 65.94 128 GLN A O 1
ATOM 898 N N . GLU A 1 129 ? -0.315 8.536 2.246 1.00 68.62 129 GLU A N 1
ATOM 899 C CA . GLU A 1 129 ? 0.020 7.708 1.091 1.00 68.62 129 GLU A CA 1
ATOM 900 C C . GLU A 1 129 ? -0.439 6.261 1.286 1.00 68.62 129 GLU A C 1
ATOM 902 O O . GLU A 1 129 ? -1.000 5.665 0.372 1.00 68.62 129 GLU A O 1
ATOM 907 N N . LEU A 1 130 ? -0.253 5.697 2.481 1.00 68.56 130 LEU A N 1
ATOM 908 C CA . LEU A 1 130 ? -0.660 4.332 2.803 1.00 68.56 130 LEU A CA 1
ATOM 909 C C . LEU A 1 130 ? -2.186 4.219 2.873 1.00 68.56 130 LEU A C 1
ATOM 911 O O . LEU A 1 130 ? -2.747 3.252 2.365 1.00 68.56 130 LEU A O 1
ATOM 915 N N . ARG A 1 1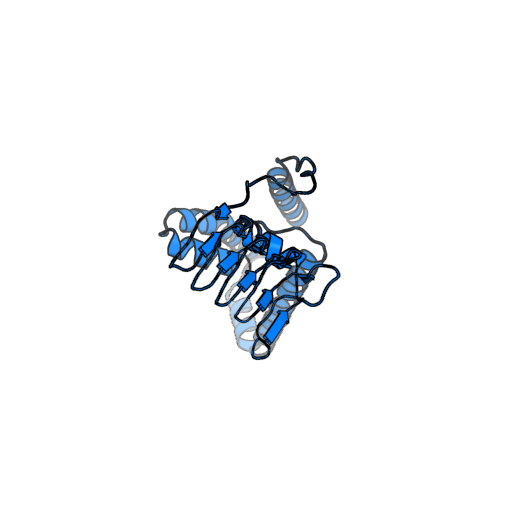31 ? -2.868 5.224 3.440 1.00 71.25 131 ARG A N 1
ATOM 916 C CA . ARG A 1 131 ? -4.337 5.338 3.415 1.00 71.25 131 ARG A CA 1
ATOM 917 C C . ARG A 1 131 ? -4.873 5.363 1.993 1.00 71.25 131 ARG A C 1
ATOM 919 O O . ARG A 1 131 ? -5.825 4.648 1.688 1.00 71.25 131 ARG A O 1
ATOM 926 N N . GLU A 1 132 ? -4.259 6.162 1.131 1.00 73.81 132 GLU A N 1
ATOM 927 C CA . GLU A 1 132 ? -4.657 6.286 -0.267 1.00 73.81 132 GLU A CA 1
ATOM 928 C C . GLU A 1 132 ? -4.405 4.985 -1.047 1.00 73.81 132 GLU A C 1
ATOM 930 O O . GLU A 1 132 ? -5.314 4.493 -1.708 1.00 73.81 132 GLU A O 1
ATOM 935 N N . VAL A 1 133 ? -3.229 4.366 -0.888 1.00 73.19 133 VAL A N 1
ATOM 936 C CA . VAL A 1 133 ? -2.876 3.083 -1.523 1.00 73.19 133 VAL A CA 1
ATOM 937 C C . VAL A 1 133 ? -3.768 1.932 -1.049 1.00 73.19 133 VAL A C 1
ATOM 939 O O . VAL A 1 133 ? -4.135 1.076 -1.848 1.00 73.19 133 VAL A O 1
ATOM 942 N N . MET A 1 134 ? -4.134 1.885 0.235 1.00 73.62 134 MET A N 1
ATOM 943 C CA . MET A 1 134 ? -4.990 0.818 0.773 1.00 73.62 134 MET A CA 1
ATOM 944 C C . MET A 1 134 ? -6.461 0.986 0.379 1.00 73.62 134 MET A C 1
ATOM 946 O O . MET A 1 134 ? -7.155 -0.013 0.193 1.00 73.62 134 MET A O 1
ATOM 950 N N . ARG A 1 135 ? -6.951 2.228 0.246 1.00 71.75 135 ARG A N 1
ATOM 951 C CA . ARG A 1 135 ? -8.311 2.504 -0.252 1.00 71.75 135 ARG A CA 1
ATOM 952 C C . ARG A 1 135 ? -8.435 2.265 -1.747 1.00 71.75 135 ARG A C 1
ATOM 954 O O . ARG A 1 135 ? -9.437 1.712 -2.189 1.00 71.75 135 ARG A O 1
ATOM 961 N N . ASP A 1 136 ? -7.433 2.689 -2.504 1.00 72.81 136 ASP A N 1
ATOM 962 C CA . ASP A 1 136 ? -7.396 2.537 -3.947 1.00 72.81 136 ASP A CA 1
ATOM 963 C C . ASP A 1 136 ? -6.024 2.005 -4.393 1.00 72.81 136 ASP A C 1
ATOM 965 O O . ASP A 1 136 ? -5.123 2.781 -4.736 1.00 72.81 136 ASP A O 1
ATOM 969 N N . PRO A 1 137 ? -5.841 0.671 -4.434 1.00 68.25 137 PRO A N 1
ATOM 970 C CA . PRO A 1 137 ? -4.573 0.069 -4.840 1.00 68.25 137 PRO A CA 1
ATOM 971 C C . PRO A 1 137 ? -4.257 0.311 -6.319 1.00 68.25 137 PRO A C 1
ATOM 973 O O . PRO A 1 137 ? -3.111 0.134 -6.736 1.00 68.25 137 PRO A O 1
ATOM 976 N N . SER A 1 138 ? -5.236 0.749 -7.123 1.00 68.56 138 SER A N 1
ATOM 977 C CA . SER A 1 138 ? -4.997 1.104 -8.523 1.00 68.56 138 SER A CA 1
ATOM 978 C C . SER A 1 138 ? -4.110 2.344 -8.659 1.00 68.56 138 SER A C 1
ATOM 980 O O . SER A 1 138 ? -3.412 2.489 -9.663 1.00 68.56 138 SER A O 1
ATOM 982 N N . THR A 1 139 ? -4.026 3.171 -7.610 1.00 64.94 139 THR A N 1
ATOM 983 C CA . THR A 1 139 ? -3.137 4.337 -7.559 1.00 64.94 139 THR A CA 1
ATOM 984 C C . THR A 1 139 ? -1.656 3.974 -7.699 1.00 64.94 139 THR A C 1
ATOM 986 O O . THR A 1 139 ? -0.890 4.760 -8.257 1.00 64.94 139 THR A O 1
ATOM 989 N N . LEU A 1 140 ? -1.248 2.770 -7.271 1.00 63.19 140 LEU A N 1
ATOM 990 C CA . LEU A 1 140 ? 0.109 2.241 -7.476 1.00 63.19 140 LEU A CA 1
ATOM 991 C C . LEU A 1 140 ? 0.415 1.973 -8.954 1.00 63.19 140 LEU A C 1
ATOM 993 O O . LEU A 1 140 ? 1.571 2.009 -9.372 1.00 63.19 140 LEU A O 1
ATOM 997 N N . LEU A 1 141 ? -0.622 1.691 -9.742 1.00 63.44 141 LEU A N 1
ATOM 998 C CA . LEU A 1 141 ? -0.526 1.389 -11.168 1.00 63.44 141 LEU A CA 1
ATOM 999 C C . LEU A 1 141 ? -0.717 2.632 -12.043 1.00 63.44 141 LEU A C 1
ATOM 1001 O O . LEU A 1 141 ? -0.499 2.557 -13.251 1.00 63.44 141 LEU A O 1
ATOM 1005 N N . THR A 1 142 ? -1.095 3.771 -11.457 1.00 62.31 142 THR A N 1
ATOM 1006 C CA . THR A 1 142 ? -1.203 5.059 -12.150 1.00 62.31 142 THR A CA 1
ATOM 1007 C C . THR A 1 142 ? 0.014 5.931 -11.828 1.00 62.31 142 THR A C 1
ATOM 1009 O O . THR A 1 142 ? 0.092 6.492 -10.731 1.00 62.31 142 THR A O 1
ATOM 1012 N N . PRO A 1 143 ? 0.977 6.085 -12.757 1.00 60.94 143 PRO A N 1
ATOM 1013 C CA . PRO A 1 143 ? 2.147 6.918 -12.524 1.00 60.94 143 PRO A CA 1
ATOM 1014 C C . PRO A 1 143 ? 1.733 8.363 -12.249 1.00 60.94 143 PRO A C 1
ATOM 1016 O O . PRO A 1 143 ? 1.146 9.040 -13.097 1.00 60.94 143 PRO A O 1
ATOM 1019 N N . ARG A 1 144 ? 2.068 8.857 -11.058 1.00 65.12 144 ARG A N 1
ATOM 1020 C CA . ARG A 1 144 ? 1.921 10.270 -10.716 1.00 65.12 144 ARG A CA 1
ATOM 1021 C C . ARG A 1 144 ? 3.104 11.000 -11.338 1.00 65.12 144 ARG A C 1
ATOM 1023 O O . ARG A 1 144 ? 4.240 10.790 -10.916 1.00 65.12 144 ARG A O 1
ATOM 1030 N N . TRP A 1 145 ? 2.850 11.844 -12.338 1.00 64.19 145 TRP A N 1
ATOM 1031 C CA . TRP A 1 145 ? 3.865 12.695 -12.971 1.00 64.19 145 TRP A CA 1
ATOM 1032 C C . TRP A 1 145 ? 4.322 13.798 -12.008 1.00 64.19 145 TRP A C 1
ATOM 1034 O O . TRP A 1 145 ? 4.030 14.976 -12.189 1.00 64.19 145 TRP A O 1
ATOM 1044 N N . SER A 1 146 ? 5.011 13.411 -10.938 1.00 74.62 146 SER A N 1
ATOM 1045 C CA . SER A 1 146 ? 5.635 14.338 -10.007 1.00 74.62 146 SER A CA 1
ATOM 1046 C C . SER A 1 146 ? 7.037 14.694 -10.492 1.00 74.62 146 SER A C 1
ATOM 1048 O O . SER A 1 146 ? 7.724 13.895 -11.136 1.00 74.62 146 SER A O 1
ATOM 1050 N N . LEU A 1 147 ? 7.492 15.900 -10.151 1.00 76.62 147 LEU A N 1
ATOM 1051 C CA . LEU A 1 147 ? 8.857 16.331 -10.455 1.00 76.62 147 LEU A CA 1
ATOM 1052 C C . LEU A 1 147 ? 9.891 15.375 -9.839 1.00 76.62 147 LEU A C 1
ATOM 1054 O O . LEU A 1 147 ? 10.915 15.089 -10.452 1.00 76.62 147 LEU A O 1
ATOM 1058 N N . LEU A 1 148 ? 9.585 14.832 -8.656 1.00 74.31 148 LEU A N 1
ATOM 1059 C CA . LEU A 1 148 ? 10.416 13.841 -7.983 1.00 74.31 148 LEU A CA 1
ATOM 1060 C C . LEU A 1 148 ? 10.461 12.511 -8.750 1.00 74.31 148 LEU A C 1
ATOM 1062 O O . LEU A 1 148 ? 11.543 11.959 -8.923 1.00 74.31 148 LEU A O 1
ATOM 1066 N N . TYR A 1 149 ? 9.322 12.023 -9.258 1.00 73.38 149 TYR A N 1
ATOM 1067 C CA . TYR A 1 149 ? 9.264 10.815 -10.087 1.00 73.38 149 TYR A CA 1
ATOM 1068 C C . TYR A 1 149 ? 10.121 10.969 -11.348 1.00 73.38 149 TYR A C 1
ATOM 1070 O O . TYR A 1 149 ? 10.969 10.124 -11.635 1.00 73.38 149 TYR A O 1
ATOM 1078 N N . VAL A 1 150 ? 9.967 12.086 -12.066 1.00 78.50 150 VAL A N 1
ATOM 1079 C CA . VAL A 1 150 ? 10.779 12.384 -13.256 1.00 78.50 150 VAL A CA 1
ATOM 1080 C C . VAL A 1 150 ? 12.259 12.517 -12.890 1.00 78.50 150 VAL A C 1
ATOM 1082 O O . VAL A 1 150 ? 13.107 11.953 -13.578 1.00 78.50 150 VAL A O 1
ATOM 1085 N N . GLY A 1 151 ? 12.579 13.197 -11.786 1.00 81.31 151 GLY A N 1
ATOM 1086 C CA . GLY A 1 151 ? 13.947 13.340 -11.288 1.00 81.31 151 GLY A CA 1
ATOM 1087 C C . GLY A 1 151 ? 14.609 11.993 -10.991 1.00 81.31 151 GLY A C 1
ATOM 1088 O O . GLY A 1 151 ? 15.722 11.742 -11.450 1.00 81.31 151 GLY A O 1
ATOM 1089 N N . MET A 1 152 ? 13.898 11.091 -10.311 1.00 73.88 152 MET A N 1
ATOM 1090 C CA . MET A 1 152 ? 14.369 9.732 -10.031 1.00 73.88 152 MET A CA 1
ATOM 1091 C C . MET A 1 152 ? 14.560 8.911 -11.307 1.00 73.88 152 MET A C 1
ATOM 1093 O O . MET A 1 152 ? 15.558 8.202 -11.433 1.00 73.88 152 MET A O 1
ATOM 1097 N N . ARG A 1 153 ? 13.660 9.034 -12.291 1.00 81.19 153 ARG A N 1
ATOM 1098 C CA . ARG A 1 153 ? 13.813 8.364 -13.591 1.00 81.19 153 ARG A CA 1
ATOM 1099 C C . ARG A 1 153 ? 15.023 8.887 -14.366 1.00 81.19 153 ARG A C 1
ATOM 1101 O O . ARG A 1 153 ? 15.793 8.081 -14.880 1.00 81.19 153 ARG A O 1
ATOM 1108 N N . ILE A 1 154 ? 15.237 10.203 -14.409 1.00 83.56 154 ILE A N 1
ATOM 1109 C CA . ILE A 1 154 ? 16.426 10.801 -15.040 1.00 83.56 154 ILE A CA 1
ATOM 1110 C C . ILE A 1 154 ? 17.699 10.324 -14.336 1.00 83.56 154 ILE A C 1
ATOM 1112 O O . ILE A 1 154 ? 18.660 9.955 -15.009 1.00 83.56 154 ILE A O 1
ATOM 1116 N N . LEU A 1 155 ? 17.702 10.271 -13.001 1.00 86.56 155 LEU A N 1
ATOM 1117 C CA . LEU A 1 155 ? 18.833 9.763 -12.225 1.00 86.56 155 LEU A CA 1
ATOM 1118 C C . LEU A 1 155 ? 19.113 8.286 -12.527 1.00 86.56 155 LEU A C 1
ATOM 1120 O O . LEU A 1 155 ? 20.266 7.918 -12.729 1.00 86.56 155 LEU A O 1
ATOM 1124 N N . ALA A 1 156 ? 18.076 7.451 -12.609 1.00 79.06 156 ALA A N 1
ATOM 1125 C CA . ALA A 1 156 ? 18.209 6.040 -12.962 1.00 79.06 156 ALA A CA 1
ATOM 1126 C C . ALA A 1 156 ? 18.756 5.854 -14.388 1.00 79.06 156 ALA A C 1
ATOM 1128 O O . ALA A 1 156 ? 19.656 5.042 -14.604 1.00 79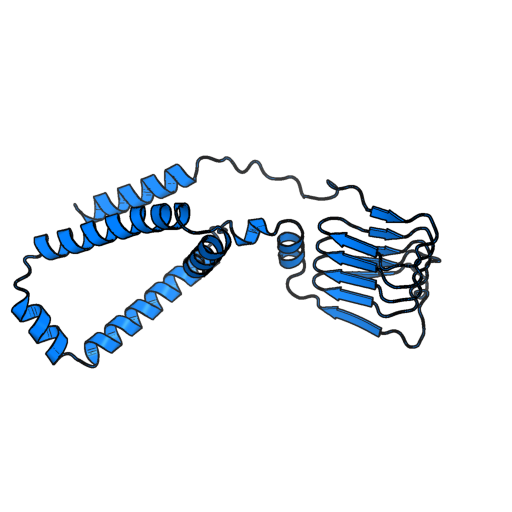.06 156 ALA A O 1
ATOM 1129 N N . VAL A 1 157 ? 18.268 6.639 -15.356 1.00 85.94 157 VAL A N 1
ATOM 1130 C CA . VAL A 1 157 ? 18.790 6.641 -16.733 1.00 85.94 157 VAL A CA 1
ATOM 1131 C C . VAL A 1 157 ? 20.254 7.078 -16.753 1.00 85.94 157 VAL A C 1
ATOM 1133 O O . VAL A 1 157 ? 21.071 6.432 -17.405 1.00 85.94 157 VAL A O 1
ATOM 1136 N N . LEU A 1 158 ? 20.610 8.133 -16.015 1.00 87.56 158 LEU A N 1
ATOM 1137 C CA . LEU A 1 158 ? 21.987 8.610 -15.903 1.00 87.56 158 LEU A CA 1
ATOM 1138 C C . LEU A 1 158 ? 22.898 7.556 -15.264 1.00 87.56 158 LEU A C 1
ATOM 1140 O O . LEU A 1 158 ? 23.996 7.314 -15.758 1.00 87.56 158 LEU A O 1
ATOM 1144 N N . PHE A 1 159 ? 22.435 6.900 -14.202 1.00 90.06 159 PHE A N 1
ATOM 1145 C CA . PHE A 1 159 ? 23.155 5.815 -13.547 1.00 90.06 159 PHE A CA 1
ATOM 1146 C C . PHE A 1 159 ? 23.450 4.676 -14.528 1.00 90.06 159 PHE A C 1
ATOM 1148 O O . PHE A 1 159 ? 24.608 4.300 -14.709 1.00 90.06 159 PHE A O 1
ATOM 1155 N N . TRP A 1 160 ? 22.431 4.175 -15.231 1.00 88.31 160 TRP A N 1
ATOM 1156 C CA . TRP A 1 160 ? 22.612 3.110 -16.219 1.00 88.31 160 TRP A CA 1
ATOM 1157 C C . TRP A 1 160 ? 23.473 3.535 -17.406 1.00 88.31 160 TRP A C 1
ATOM 1159 O O . TRP A 1 160 ? 24.257 2.737 -17.920 1.00 88.31 160 TRP A O 1
ATOM 1169 N N . PHE A 1 161 ? 23.386 4.799 -17.813 1.00 89.38 161 PHE A N 1
ATOM 1170 C CA . PHE A 1 161 ? 24.264 5.362 -18.828 1.00 89.38 161 PHE A CA 1
ATOM 1171 C C . PHE A 1 161 ? 25.734 5.336 -18.382 1.00 89.38 161 PHE A C 1
ATOM 1173 O O . PHE A 1 161 ? 26.597 4.891 -19.139 1.00 89.38 161 PHE A O 1
ATOM 1180 N N . ILE A 1 162 ? 26.025 5.722 -17.135 1.00 91.50 162 ILE A N 1
ATOM 1181 C CA . ILE A 1 162 ? 27.375 5.646 -16.557 1.00 91.50 162 ILE A CA 1
ATOM 1182 C C . ILE A 1 162 ? 27.859 4.194 -16.493 1.00 91.50 162 ILE A C 1
ATOM 1184 O O . ILE A 1 162 ? 28.987 3.913 -16.895 1.00 91.50 162 ILE A O 1
ATOM 1188 N N . VAL A 1 163 ? 27.011 3.258 -16.054 1.00 91.38 163 VAL A N 1
ATOM 1189 C CA . VAL A 1 163 ? 27.339 1.821 -16.047 1.00 91.38 163 VAL A CA 1
ATOM 1190 C C . VAL A 1 163 ? 27.672 1.332 -17.460 1.00 91.38 163 VAL A C 1
ATOM 1192 O O . VAL A 1 163 ? 28.678 0.653 -17.656 1.00 91.38 163 VAL A O 1
ATOM 1195 N N . SER A 1 164 ? 26.893 1.729 -18.469 1.00 87.75 164 SER A N 1
ATOM 1196 C CA . SER A 1 164 ? 27.165 1.401 -19.874 1.00 87.75 164 SER A CA 1
ATOM 1197 C C . SER A 1 164 ? 28.515 1.951 -20.348 1.00 87.75 164 SER A C 1
ATOM 1199 O O . SER A 1 164 ? 29.250 1.259 -21.059 1.00 87.75 164 SER A O 1
ATOM 1201 N N . LEU A 1 165 ? 28.873 3.179 -19.957 1.00 88.00 165 LEU A N 1
ATOM 1202 C CA . LEU A 1 165 ? 30.184 3.755 -20.265 1.00 88.00 165 LEU A CA 1
ATOM 1203 C C . LEU A 1 165 ? 31.313 2.996 -19.564 1.00 88.00 165 LEU A C 1
ATOM 1205 O O . LEU A 1 165 ? 32.322 2.704 -20.200 1.00 88.00 165 LEU A O 1
ATOM 1209 N N . ALA A 1 166 ? 31.135 2.624 -18.296 1.00 90.94 166 ALA A N 1
ATOM 1210 C CA . ALA A 1 166 ? 32.118 1.851 -17.544 1.00 90.94 166 ALA A CA 1
ATOM 1211 C C . ALA A 1 166 ? 32.367 0.473 -18.182 1.00 90.94 166 ALA A C 1
ATOM 1213 O O . ALA A 1 166 ? 33.516 0.080 -18.378 1.00 90.94 166 ALA A O 1
ATOM 1214 N N . LEU A 1 167 ? 31.306 -0.229 -18.590 1.00 8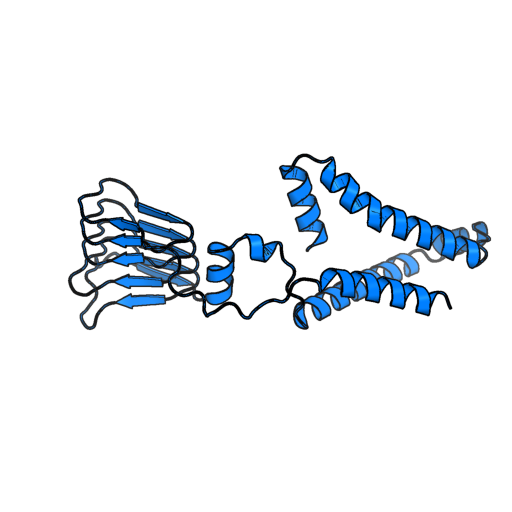6.94 167 LEU A N 1
ATOM 1215 C CA . LEU A 1 167 ? 31.412 -1.509 -19.302 1.00 86.94 167 LEU A CA 1
ATOM 1216 C C . LEU A 1 167 ? 32.123 -1.361 -20.655 1.00 86.94 167 LEU A C 1
ATOM 1218 O O . LEU A 1 167 ? 32.972 -2.181 -21.016 1.00 86.94 167 LEU A O 1
ATOM 1222 N N . THR A 1 168 ? 31.823 -0.281 -21.381 1.00 87.31 168 THR A N 1
ATOM 1223 C CA . THR A 1 168 ? 32.493 0.061 -22.645 1.00 87.31 168 THR A CA 1
ATOM 1224 C C . THR A 1 168 ? 33.983 0.334 -22.421 1.00 87.31 168 THR A C 1
ATOM 1226 O O . THR A 1 168 ? 34.830 -0.158 -23.168 1.00 87.31 168 THR A O 1
ATOM 1229 N N . ALA A 1 169 ? 34.313 1.073 -21.361 1.00 88.31 169 ALA A N 1
ATOM 1230 C CA . ALA A 1 169 ? 35.678 1.422 -20.989 1.00 88.31 169 ALA A CA 1
ATOM 1231 C C . ALA A 1 169 ? 36.491 0.221 -20.481 1.00 88.31 169 ALA A C 1
ATOM 1233 O O . ALA A 1 169 ? 37.701 0.192 -20.680 1.00 88.31 169 ALA A O 1
ATOM 1234 N N . ALA A 1 170 ? 35.849 -0.783 -19.874 1.00 90.75 170 ALA A N 1
ATOM 1235 C CA . ALA A 1 170 ? 36.510 -2.004 -19.413 1.00 90.75 170 ALA A CA 1
ATOM 1236 C C . ALA A 1 170 ? 36.967 -2.915 -20.569 1.00 90.75 170 ALA A C 1
ATOM 1238 O O . ALA A 1 170 ? 37.895 -3.706 -20.409 1.00 90.75 170 ALA A O 1
ATOM 1239 N N . THR A 1 171 ? 36.341 -2.812 -21.749 1.00 90.62 171 THR A N 1
ATOM 1240 C CA . THR A 1 171 ? 36.641 -3.674 -22.909 1.00 90.62 171 THR A CA 1
ATOM 1241 C C . THR A 1 171 ? 36.842 -2.888 -24.217 1.00 90.62 171 THR A C 1
ATOM 1243 O O . THR A 1 171 ? 36.253 -3.216 -25.256 1.00 90.62 171 THR A O 1
ATOM 1246 N N . PRO A 1 172 ? 37.747 -1.889 -24.246 1.00 81.56 172 PRO A N 1
ATOM 1247 C CA . PRO A 1 172 ? 37.836 -0.934 -25.351 1.00 81.56 172 PRO A CA 1
ATOM 1248 C C . PRO A 1 172 ? 38.229 -1.612 -26.672 1.00 81.56 172 PRO A C 1
ATOM 1250 O O . PRO A 1 172 ? 37.740 -1.248 -27.741 1.00 81.56 172 PRO A O 1
ATOM 1253 N N . GLY A 1 173 ? 39.057 -2.662 -26.614 1.00 82.44 173 GLY A N 1
ATOM 1254 C CA . GLY A 1 173 ? 39.473 -3.428 -27.792 1.00 82.44 173 GLY A CA 1
ATOM 1255 C C . GLY A 1 173 ? 38.376 -4.318 -28.389 1.00 82.44 173 GLY A C 1
ATOM 1256 O O . GLY A 1 173 ? 38.405 -4.598 -29.587 1.00 82.44 173 GLY A O 1
ATOM 1257 N N . ALA A 1 174 ? 37.405 -4.783 -27.598 1.00 82.56 174 ALA A N 1
ATOM 1258 C CA . ALA A 1 174 ? 36.264 -5.540 -28.119 1.00 82.56 174 ALA A CA 1
ATOM 1259 C C . ALA A 1 174 ? 35.278 -4.599 -28.822 1.00 82.56 174 ALA A C 1
ATOM 1261 O O . ALA A 1 174 ? 34.896 -4.855 -29.964 1.00 82.56 174 ALA A O 1
ATOM 1262 N N . VAL A 1 175 ? 34.964 -3.469 -28.183 1.00 80.06 175 VAL A N 1
ATOM 1263 C CA . VAL A 1 175 ? 34.060 -2.448 -28.727 1.00 80.06 175 VAL A CA 1
ATOM 1264 C C . VAL A 1 175 ? 34.641 -1.808 -29.989 1.00 80.06 175 VAL A C 1
ATOM 1266 O O . VAL A 1 175 ? 33.951 -1.728 -31.001 1.00 80.06 175 VAL A O 1
ATOM 1269 N N . SER A 1 176 ? 35.925 -1.435 -29.984 1.00 77.50 176 SER A N 1
ATOM 1270 C CA . SER A 1 176 ? 36.600 -0.856 -31.156 1.00 77.50 176 SER A CA 1
ATOM 1271 C C . SER A 1 176 ? 36.647 -1.827 -32.343 1.00 77.50 176 SER A C 1
ATOM 1273 O O . SER A 1 176 ? 36.319 -1.452 -33.468 1.00 77.50 176 SER A O 1
ATOM 1275 N N . ARG A 1 177 ? 36.954 -3.114 -32.109 1.00 80.50 177 ARG A N 1
ATOM 1276 C CA . ARG A 1 177 ? 36.933 -4.137 -33.172 1.00 80.50 177 ARG A CA 1
ATOM 1277 C C . ARG A 1 177 ? 35.524 -4.406 -33.696 1.00 80.50 177 ARG A C 1
ATOM 1279 O O . ARG A 1 177 ? 35.370 -4.603 -34.899 1.00 80.50 177 ARG A O 1
ATOM 1286 N N . ALA A 1 178 ? 34.512 -4.407 -32.829 1.00 74.81 178 ALA A N 1
ATOM 1287 C CA . ALA A 1 178 ? 33.117 -4.524 -33.244 1.00 74.81 178 ALA A CA 1
ATOM 1288 C C . ALA A 1 178 ? 32.694 -3.318 -34.097 1.00 74.81 178 ALA A C 1
ATOM 1290 O O . ALA A 1 178 ? 32.164 -3.506 -35.188 1.00 74.81 178 ALA A O 1
ATOM 1291 N N . ALA A 1 179 ? 33.015 -2.096 -33.662 1.00 73.38 179 ALA A N 1
ATOM 1292 C CA . ALA A 1 179 ? 32.733 -0.865 -34.398 1.00 73.38 179 ALA A CA 1
ATOM 1293 C C . ALA A 1 179 ? 33.439 -0.827 -35.766 1.00 73.38 179 ALA A C 1
ATOM 1295 O O . ALA A 1 179 ? 32.813 -0.499 -36.773 1.00 73.38 179 ALA A O 1
ATOM 1296 N N . ALA A 1 180 ? 34.710 -1.237 -35.827 1.00 74.75 180 ALA A N 1
ATOM 1297 C CA . ALA A 1 180 ? 35.482 -1.300 -37.068 1.00 74.75 180 ALA A CA 1
ATOM 1298 C C . ALA A 1 180 ? 34.950 -2.359 -38.050 1.00 74.75 180 ALA A C 1
ATOM 1300 O O . ALA A 1 180 ? 34.911 -2.119 -39.255 1.00 7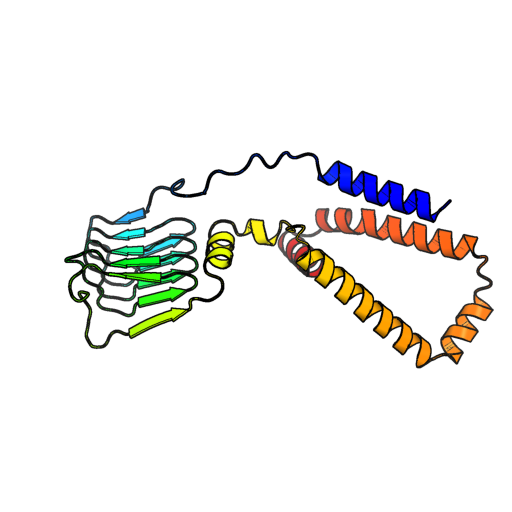4.75 180 ALA A O 1
ATOM 1301 N N . ARG A 1 181 ? 34.500 -3.522 -37.551 1.00 71.12 181 ARG A N 1
ATOM 1302 C CA . ARG A 1 181 ? 33.878 -4.570 -38.384 1.00 71.12 181 ARG A CA 1
ATOM 1303 C C . ARG A 1 181 ? 32.496 -4.185 -38.891 1.00 71.12 181 ARG A C 1
ATOM 1305 O O . ARG A 1 181 ? 32.062 -4.703 -39.913 1.00 71.12 181 ARG A O 1
ATOM 1312 N N . LEU A 1 182 ? 31.803 -3.310 -38.173 1.00 66.44 182 LEU A N 1
ATOM 1313 C CA . LEU A 1 182 ? 30.408 -3.021 -38.447 1.00 66.44 182 LEU A CA 1
ATOM 1314 C C . LEU A 1 182 ? 30.193 -2.132 -39.683 1.00 66.44 182 LEU A C 1
ATOM 1316 O O . LEU A 1 182 ? 29.089 -2.180 -40.216 1.00 66.44 182 LEU A O 1
ATOM 1320 N N . GLN A 1 183 ? 31.193 -1.375 -40.179 1.00 66.25 183 GLN A N 1
ATOM 1321 C CA . GLN A 1 183 ? 31.059 -0.422 -41.312 1.00 66.25 183 GLN A CA 1
ATOM 1322 C C . GLN A 1 183 ? 29.670 0.251 -41.367 1.00 66.25 183 GLN A C 1
ATOM 1324 O O . GLN A 1 183 ? 29.032 0.386 -42.417 1.00 66.25 183 GLN A O 1
ATOM 1329 N N . LEU A 1 184 ? 29.136 0.608 -40.197 1.00 59.72 184 LEU A N 1
ATOM 1330 C CA . LEU A 1 184 ? 27.780 1.105 -40.099 1.00 59.72 184 LEU A CA 1
ATOM 1331 C C . LEU A 1 184 ? 27.832 2.576 -40.483 1.00 59.72 184 LEU A C 1
ATOM 1333 O O . LEU A 1 184 ? 28.225 3.429 -39.696 1.00 59.72 184 LEU A O 1
ATOM 1337 N N . THR A 1 185 ? 27.409 2.885 -41.705 1.00 75.50 185 THR A N 1
ATOM 1338 C CA . THR A 1 185 ? 26.992 4.247 -42.052 1.00 75.50 185 THR A CA 1
ATOM 1339 C C . THR A 1 185 ? 25.998 4.735 -40.996 1.00 75.50 185 THR A C 1
ATOM 1341 O O . THR A 1 185 ? 25.108 3.964 -40.626 1.00 75.50 185 THR A O 1
ATOM 1344 N N . ASN A 1 186 ? 26.095 5.996 -40.557 1.00 75.69 186 ASN A N 1
ATOM 1345 C CA . ASN A 1 186 ? 25.208 6.597 -39.543 1.00 75.69 186 ASN A CA 1
ATOM 1346 C C . ASN A 1 186 ? 23.714 6.295 -39.784 1.00 75.69 186 ASN A C 1
ATOM 1348 O O . ASN A 1 186 ? 22.950 6.105 -38.842 1.00 75.69 186 ASN A O 1
ATOM 1352 N N . VAL A 1 187 ? 23.314 6.173 -41.053 1.00 77.81 187 VAL A N 1
ATOM 1353 C CA . VAL A 1 187 ? 21.960 5.792 -41.478 1.00 77.81 187 VAL A CA 1
ATOM 1354 C C . VAL A 1 187 ? 21.562 4.389 -41.003 1.00 77.81 187 VAL A C 1
ATOM 1356 O O . VAL A 1 187 ? 20.467 4.217 -40.484 1.00 77.81 187 VAL A O 1
ATOM 1359 N N . ARG A 1 188 ? 22.437 3.383 -41.123 1.00 78.00 188 ARG A N 1
ATOM 1360 C CA . ARG A 1 188 ? 22.144 2.010 -40.671 1.00 78.00 188 ARG A CA 1
ATOM 1361 C C . ARG A 1 188 ? 21.988 1.941 -39.155 1.00 78.00 188 ARG A C 1
ATOM 1363 O O . ARG A 1 188 ? 21.069 1.283 -38.684 1.00 78.00 188 ARG A O 1
ATOM 1370 N N . VAL A 1 189 ? 22.828 2.659 -38.404 1.00 80.38 189 VAL A N 1
ATOM 1371 C CA . VAL A 1 189 ? 22.693 2.763 -36.939 1.00 80.38 189 VAL A CA 1
ATOM 1372 C C . VAL A 1 189 ? 21.346 3.385 -36.573 1.00 80.38 189 VAL A C 1
ATOM 1374 O O . VAL A 1 189 ? 20.621 2.842 -35.743 1.00 80.38 189 VAL A O 1
ATOM 1377 N N . ALA A 1 190 ? 20.983 4.487 -37.236 1.00 78.75 190 ALA A N 1
ATOM 1378 C CA . ALA A 1 190 ? 19.713 5.165 -37.007 1.00 78.75 190 ALA A CA 1
ATOM 1379 C C . ALA A 1 190 ? 18.510 4.261 -37.320 1.00 78.75 190 ALA A C 1
ATOM 1381 O O . ALA A 1 190 ? 17.568 4.215 -36.536 1.00 78.75 190 ALA A O 1
ATOM 1382 N N . VAL A 1 191 ? 18.558 3.500 -38.419 1.00 84.44 191 VAL A N 1
ATOM 1383 C CA . VAL A 1 191 ? 17.492 2.559 -38.800 1.00 84.44 191 VAL A CA 1
ATOM 1384 C C . VAL A 1 191 ? 17.367 1.412 -37.796 1.00 84.44 191 VAL A C 1
ATOM 1386 O O . VAL A 1 191 ? 16.253 1.096 -37.394 1.00 84.44 191 VAL A O 1
ATOM 1389 N N . ILE A 1 192 ? 18.477 0.818 -37.344 1.00 82.81 192 ILE A N 1
ATOM 1390 C CA . ILE A 1 192 ? 18.451 -0.261 -36.340 1.00 82.81 192 ILE A CA 1
ATOM 1391 C C . ILE A 1 192 ? 17.898 0.250 -35.006 1.00 82.81 192 ILE A C 1
ATOM 1393 O O . ILE A 1 192 ? 17.066 -0.419 -34.392 1.00 82.81 192 ILE A O 1
ATOM 1397 N N . GLY A 1 193 ? 18.318 1.442 -34.572 1.00 80.44 193 GLY A N 1
ATOM 1398 C CA . GLY A 1 193 ? 17.800 2.073 -33.358 1.00 80.44 193 GLY A CA 1
ATOM 1399 C C . GLY A 1 193 ? 16.307 2.387 -33.465 1.00 80.44 193 GLY A C 1
ATOM 1400 O O . GLY A 1 193 ? 15.544 2.079 -32.554 1.00 80.44 193 GLY A O 1
ATOM 1401 N N . PHE A 1 194 ? 15.873 2.929 -34.603 1.00 84.19 194 PHE A N 1
ATOM 1402 C CA . PHE A 1 194 ? 14.470 3.251 -34.859 1.00 84.19 194 PHE A CA 1
ATOM 1403 C C . PHE A 1 194 ? 13.584 2.001 -34.932 1.00 84.19 194 PHE A C 1
ATOM 1405 O O . PHE A 1 194 ? 12.533 1.959 -34.298 1.00 84.19 194 PHE A O 1
ATOM 1412 N N . LEU A 1 195 ? 14.024 0.954 -35.637 1.00 87.81 195 LEU A N 1
ATOM 1413 C CA . LEU A 1 195 ? 13.318 -0.329 -35.686 1.00 87.81 195 LEU A CA 1
ATOM 1414 C C . LEU A 1 195 ? 13.227 -0.967 -34.299 1.00 87.81 195 LEU A C 1
ATOM 1416 O O . LEU A 1 195 ? 12.150 -1.404 -33.907 1.00 87.81 195 LEU A O 1
ATOM 1420 N N . SER A 1 196 ? 14.320 -0.962 -33.532 1.00 80.50 196 SER A N 1
ATOM 1421 C CA . SER A 1 196 ? 14.317 -1.447 -32.146 1.00 80.50 196 SER A CA 1
ATOM 1422 C C . SER A 1 196 ? 13.322 -0.670 -31.280 1.00 80.50 196 SER A C 1
ATOM 1424 O O . SER A 1 196 ? 12.555 -1.277 -30.538 1.00 80.50 196 SER A O 1
ATOM 1426 N N . ALA A 1 197 ? 13.275 0.660 -31.411 1.00 77.19 197 ALA A N 1
ATOM 1427 C CA . ALA A 1 197 ? 12.329 1.495 -30.676 1.00 77.19 197 ALA A CA 1
ATOM 1428 C C . ALA A 1 197 ? 10.869 1.171 -31.032 1.00 77.19 197 ALA A C 1
ATOM 1430 O O . ALA A 1 197 ? 10.043 1.061 -30.132 1.00 77.19 197 ALA A O 1
ATOM 1431 N N . ILE A 1 198 ? 10.557 0.952 -32.315 1.00 84.56 198 ILE A N 1
ATOM 1432 C CA . ILE A 1 198 ? 9.224 0.514 -32.765 1.00 84.56 198 ILE A CA 1
ATOM 1433 C C . ILE A 1 198 ? 8.881 -0.856 -32.173 1.00 84.56 198 ILE A C 1
ATOM 1435 O O . ILE A 1 198 ? 7.803 -1.031 -31.606 1.00 84.56 198 ILE A O 1
ATOM 1439 N N . VAL A 1 199 ? 9.795 -1.825 -32.267 1.00 85.44 199 VAL A N 1
ATOM 1440 C CA . VAL A 1 199 ? 9.576 -3.179 -31.740 1.00 85.44 199 VAL A CA 1
ATOM 1441 C C . VAL A 1 199 ? 9.310 -3.145 -30.239 1.00 85.44 199 VAL A C 1
ATOM 1443 O O . VAL A 1 199 ? 8.403 -3.827 -29.780 1.00 85.44 199 VAL A O 1
ATOM 1446 N N . VAL A 1 200 ? 10.028 -2.326 -29.471 1.00 78.19 200 VAL A N 1
ATOM 1447 C CA . VAL A 1 200 ? 9.772 -2.177 -28.032 1.00 78.19 200 VAL A CA 1
ATOM 1448 C C . VAL A 1 200 ? 8.447 -1.450 -27.781 1.00 78.19 200 VAL A C 1
ATOM 1450 O O . VAL A 1 200 ? 7.628 -1.937 -27.003 1.00 78.19 200 VAL A O 1
ATOM 1453 N N . ALA A 1 201 ? 8.196 -0.334 -28.472 1.00 74.69 201 ALA A N 1
ATOM 1454 C CA . ALA A 1 201 ? 7.006 0.495 -28.277 1.00 74.69 201 ALA A CA 1
ATOM 1455 C C . ALA A 1 201 ? 5.696 -0.253 -28.558 1.00 74.69 201 ALA A C 1
ATOM 1457 O O . ALA A 1 201 ? 4.716 -0.037 -27.853 1.00 74.69 201 ALA A O 1
ATOM 1458 N N . PHE A 1 202 ? 5.672 -1.139 -29.558 1.00 80.75 202 PHE A N 1
ATOM 1459 C CA . PHE A 1 202 ? 4.479 -1.918 -29.907 1.00 80.75 202 PHE A CA 1
ATOM 1460 C C . PHE A 1 202 ? 4.519 -3.355 -29.382 1.00 80.75 202 PHE A C 1
ATOM 1462 O O . PHE A 1 202 ? 3.482 -3.898 -29.003 1.00 80.75 202 PHE A O 1
ATOM 1469 N N . GLY A 1 203 ? 5.697 -3.972 -29.317 1.00 79.50 203 GLY A N 1
ATOM 1470 C CA . GLY A 1 203 ? 5.857 -5.352 -28.866 1.00 79.50 203 GLY A CA 1
ATOM 1471 C C . GLY A 1 203 ? 5.593 -5.523 -27.373 1.00 79.50 203 GLY A C 1
ATOM 1472 O O . GLY A 1 203 ? 4.955 -6.502 -26.986 1.00 79.50 203 GLY A O 1
ATOM 1473 N N . VAL A 1 204 ? 5.998 -4.567 -26.528 1.00 73.06 204 VAL A N 1
ATOM 1474 C CA . VAL A 1 204 ? 5.729 -4.645 -25.081 1.00 73.06 204 VAL A CA 1
ATOM 1475 C C . VAL A 1 204 ? 4.219 -4.572 -24.789 1.00 73.06 204 VAL A C 1
ATOM 1477 O O . VAL A 1 204 ? 3.701 -5.501 -24.173 1.00 73.06 204 VAL A O 1
ATOM 1480 N N . PRO A 1 205 ? 3.445 -3.590 -25.295 1.00 72.50 205 PRO A N 1
ATOM 1481 C CA . PRO A 1 205 ? 1.992 -3.583 -25.100 1.00 72.50 205 PRO A CA 1
ATOM 1482 C C . PRO A 1 205 ? 1.282 -4.798 -25.707 1.00 72.50 205 PRO A C 1
ATOM 1484 O O . PRO A 1 205 ? 0.314 -5.296 -25.134 1.00 72.50 205 PRO A O 1
ATOM 1487 N N . LEU A 1 206 ? 1.743 -5.285 -26.866 1.00 77.50 206 LEU A N 1
ATOM 1488 C CA . LEU A 1 206 ? 1.132 -6.435 -27.531 1.00 77.50 206 LEU A CA 1
ATOM 1489 C C . LEU A 1 206 ? 1.376 -7.741 -26.761 1.00 77.50 206 LEU A C 1
ATOM 1491 O O . LEU A 1 206 ? 0.450 -8.526 -26.585 1.00 77.50 206 LEU A O 1
ATOM 1495 N N . SER A 1 207 ? 2.594 -7.955 -26.259 1.00 69.88 207 SER A N 1
ATOM 1496 C CA . SER A 1 207 ? 2.935 -9.126 -25.438 1.00 69.88 207 SER A CA 1
ATOM 1497 C C . SER A 1 207 ? 2.179 -9.147 -24.110 1.00 69.88 207 SER A C 1
ATOM 1499 O O . SER A 1 207 ? 1.712 -10.207 -23.694 1.00 69.88 207 SER A O 1
ATOM 1501 N N . LEU A 1 208 ? 1.946 -7.982 -23.498 1.00 71.94 208 LEU A N 1
ATOM 1502 C CA . LEU A 1 208 ? 1.110 -7.861 -22.301 1.00 71.94 208 LEU A CA 1
ATOM 1503 C C . LEU A 1 208 ? -0.350 -8.278 -22.536 1.00 71.94 208 LEU A C 1
ATOM 1505 O O . LEU A 1 208 ? -0.998 -8.722 -21.594 1.00 71.94 208 LEU A O 1
ATOM 1509 N N . ARG A 1 209 ? -0.867 -8.181 -23.770 1.00 73.44 209 ARG A N 1
ATOM 1510 C CA . ARG A 1 209 ? -2.227 -8.644 -24.112 1.00 73.44 209 ARG A CA 1
ATOM 1511 C C . ARG A 1 209 ? -2.336 -10.156 -24.298 1.00 73.44 209 ARG A C 1
ATOM 1513 O O . ARG A 1 209 ? -3.434 -10.689 -24.199 1.00 73.44 209 ARG A O 1
ATOM 1520 N N . VAL A 1 210 ? -1.229 -10.826 -24.614 1.00 79.06 210 VAL A N 1
ATOM 1521 C CA . VAL A 1 210 ? -1.193 -12.277 -24.868 1.00 79.06 210 VAL A CA 1
ATOM 1522 C C . VAL A 1 210 ? -0.869 -13.059 -23.589 1.00 79.06 210 VAL A C 1
ATOM 1524 O O . VAL A 1 210 ? -1.224 -14.230 -23.472 1.00 79.06 210 VAL A O 1
ATOM 1527 N N . LEU A 1 211 ? -0.209 -12.425 -22.616 1.00 73.31 211 LEU A N 1
ATOM 1528 C CA . LEU A 1 211 ? 0.172 -13.055 -21.354 1.00 73.31 211 LEU A CA 1
ATOM 1529 C C . LEU A 1 211 ? -1.027 -13.263 -20.407 1.00 73.31 211 LEU A C 1
ATOM 1531 O O . LEU A 1 211 ? -1.911 -12.409 -20.335 1.00 73.31 211 LEU A O 1
ATOM 1535 N N . PRO A 1 212 ? -1.033 -14.352 -19.610 1.00 76.94 212 PRO A N 1
ATOM 1536 C CA . PRO A 1 212 ? -1.955 -14.500 -18.488 1.00 76.94 212 PRO A CA 1
ATOM 1537 C C . PRO A 1 212 ? -1.841 -13.305 -17.534 1.00 76.94 212 PRO A C 1
ATOM 1539 O O . PRO A 1 212 ? -0.734 -12.841 -17.249 1.00 76.94 212 PRO A O 1
ATOM 1542 N N . THR A 1 213 ? -2.973 -12.847 -16.998 1.00 71.62 213 THR A N 1
ATOM 1543 C CA . THR A 1 213 ? -3.087 -11.633 -16.164 1.00 71.62 213 THR A CA 1
ATOM 1544 C C . THR A 1 213 ? -2.079 -11.569 -15.014 1.00 71.62 213 THR A C 1
ATOM 1546 O O . THR A 1 213 ? -1.537 -10.507 -14.727 1.00 71.62 213 THR A O 1
ATOM 1549 N N . MET A 1 214 ? -1.750 -12.702 -14.392 1.00 64.56 214 MET A N 1
ATOM 1550 C CA . MET A 1 214 ? -0.755 -12.763 -13.311 1.00 64.56 214 MET A CA 1
ATOM 1551 C C . MET A 1 214 ? 0.665 -12.398 -13.781 1.00 64.56 214 MET A C 1
ATOM 1553 O O . MET A 1 214 ? 1.411 -11.732 -13.067 1.00 64.56 214 MET A O 1
ATOM 1557 N N . VAL A 1 215 ? 1.039 -12.798 -14.999 1.00 67.94 215 VAL A N 1
ATOM 1558 C CA . VAL A 1 215 ? 2.368 -12.529 -15.569 1.00 67.94 215 VAL A CA 1
ATOM 1559 C C . VAL A 1 215 ? 2.432 -11.120 -16.152 1.00 67.94 215 VAL A C 1
ATOM 1561 O O . VAL A 1 215 ? 3.454 -10.450 -16.017 1.00 67.94 215 VAL A O 1
ATOM 1564 N N . SER A 1 216 ? 1.338 -10.630 -16.747 1.00 62.34 216 SER A N 1
ATOM 1565 C CA . SER A 1 216 ? 1.287 -9.260 -17.271 1.00 62.34 216 SER A CA 1
ATOM 1566 C C . SER A 1 216 ? 1.467 -8.228 -16.155 1.00 62.34 216 SER A C 1
ATOM 1568 O O . SER A 1 216 ? 2.187 -7.252 -16.343 1.00 62.34 216 SER A O 1
ATOM 1570 N N . VAL A 1 217 ? 0.871 -8.466 -14.980 1.00 63.81 217 VAL A N 1
ATOM 1571 C CA . VAL A 1 217 ? 1.027 -7.601 -13.802 1.00 63.81 217 VAL A CA 1
ATOM 1572 C C . VAL A 1 217 ? 2.486 -7.548 -13.348 1.00 63.81 217 VAL A C 1
ATOM 1574 O O . VAL A 1 217 ? 3.007 -6.457 -13.140 1.00 63.81 217 VAL A O 1
ATOM 1577 N N . LEU A 1 218 ? 3.180 -8.688 -13.271 1.00 64.19 218 LEU A N 1
ATOM 1578 C CA . LEU A 1 218 ? 4.594 -8.722 -12.884 1.00 64.19 218 LEU A CA 1
ATOM 1579 C C . LEU A 1 218 ? 5.476 -7.924 -13.858 1.00 64.19 218 LEU A C 1
ATOM 1581 O O . LEU A 1 218 ? 6.311 -7.131 -13.428 1.00 64.19 218 LEU A O 1
ATOM 1585 N N . VAL A 1 219 ? 5.253 -8.093 -15.165 1.00 65.31 219 VAL A N 1
ATOM 1586 C CA . VAL A 1 219 ? 6.004 -7.375 -16.208 1.00 65.31 219 VAL A CA 1
ATOM 1587 C C . VAL A 1 219 ? 5.742 -5.869 -16.139 1.00 65.31 219 VAL A C 1
ATOM 1589 O O . VAL A 1 219 ? 6.682 -5.078 -16.226 1.00 65.31 219 VAL A O 1
ATOM 1592 N N . VAL A 1 220 ? 4.489 -5.457 -15.923 1.00 62.97 220 VAL A N 1
ATOM 1593 C CA . VAL A 1 220 ? 4.136 -4.042 -15.730 1.00 62.97 220 VAL A CA 1
ATOM 1594 C C . VAL A 1 220 ? 4.807 -3.478 -14.480 1.00 62.97 220 VAL A C 1
ATOM 1596 O O . VAL A 1 220 ? 5.407 -2.412 -14.562 1.00 62.97 220 VAL A O 1
ATOM 1599 N N . ILE A 1 221 ? 4.796 -4.200 -13.355 1.00 59.47 221 ILE A N 1
ATOM 1600 C CA . ILE A 1 221 ? 5.477 -3.772 -12.124 1.00 59.47 221 ILE A CA 1
ATOM 1601 C C . ILE A 1 221 ? 6.975 -3.572 -12.382 1.00 59.47 221 ILE A C 1
ATOM 1603 O O . ILE A 1 221 ? 7.512 -2.531 -12.024 1.00 59.47 221 ILE A O 1
ATOM 1607 N N . THR A 1 222 ? 7.647 -4.500 -13.072 1.00 61.34 222 THR A N 1
ATOM 1608 C CA . THR A 1 222 ? 9.074 -4.338 -13.408 1.00 61.34 222 THR A CA 1
ATOM 1609 C C . THR A 1 222 ? 9.360 -3.208 -14.395 1.00 61.34 222 THR A C 1
ATOM 1611 O O . THR A 1 222 ? 10.456 -2.662 -14.375 1.00 61.34 222 THR A O 1
ATOM 1614 N N . ALA A 1 223 ? 8.406 -2.851 -15.257 1.00 58.50 223 ALA A N 1
ATOM 1615 C CA . ALA A 1 223 ? 8.548 -1.722 -16.175 1.00 58.50 223 ALA A CA 1
ATOM 1616 C C . ALA A 1 223 ? 8.279 -0.368 -15.487 1.00 58.50 223 ALA A C 1
ATOM 1618 O O . ALA A 1 223 ? 8.791 0.669 -15.916 1.00 58.50 223 ALA A O 1
ATOM 1619 N N . VAL A 1 224 ? 7.452 -0.369 -14.436 1.00 53.62 224 VAL A N 1
ATOM 1620 C CA . VAL A 1 224 ? 7.043 0.824 -13.680 1.00 53.62 224 VAL A CA 1
ATOM 1621 C C . VAL A 1 224 ? 7.939 1.090 -12.459 1.00 53.62 224 VAL A C 1
ATOM 1623 O O . VAL A 1 224 ? 8.022 2.250 -12.038 1.00 53.62 224 VAL A O 1
ATOM 1626 N N . LEU A 1 225 ? 8.674 0.093 -11.952 1.00 48.69 225 LEU A N 1
ATOM 1627 C CA . LEU A 1 225 ? 9.882 0.309 -11.137 1.00 48.69 225 LEU A CA 1
ATOM 1628 C C . LEU A 1 225 ? 11.002 0.958 -11.964 1.00 48.69 225 LEU A C 1
ATOM 1630 O O . LEU A 1 225 ? 11.772 1.757 -11.392 1.00 48.69 225 LEU A O 1
#

Foldseek 3Di:
DVVVVVVVVVVVVVVVVVPDPPPPDDPPDDPDDAAEAQEEAADEAEAALEEHEYNYEYAEEYEYFLYEYEFNAEYQEEYEYWLYEYEYEPPYAYEEEYYYHLDYYHYDPDDGRYDPPYYYHHHNPPNNNRSCCRNPVCVVLDDDPDPVLVVVVVVVVVVVVVVVVVVCVVCVVVVVVCVVVVPDDPVNVVVVVVVVVVCCVPVLVVVLVVDDVVVSVVSSVVVSD

Radius of gyration: 27.26 Å; chains: 1; bounding box: 64×33×74 Å

Secondary structure (DSSP, 8-state):
-HHHHHHHHHHHHHHHTT-S---------S-S--EEE-SEE-S-EEEESS-EEE-SEESS-EEEESS-EEESSEESS-EEEESS-EEE-TT-EE-S-EEEESS-EEE-SSPPEE-TT--EEEE-TTHHHHHHHHH-GGGGGS----HHHHHHHHHHHHHHHHHHHHHHHH-HHHHHHHHHHH---HHHHHHHHHHHHHHHHHHHHHHHHHS-HHHHHHHHHHHH-